Protein AF-0000000078837071 (afdb_homodimer)

Sequence (192 aa):
MTCYLVGRIAIHDRERYGRYAAAFMPVLKQYGGRLLVSEETPEPLEGEWDGRKLVLLAFESRDAALAWADSPEYRTIAQDRIAGSDAIVVLAEGFGMTCYLVGRIAIHDRERYGRYAAAFMPVLKQYGGRLLVSEETPEPLEGEWDGRKLVLLAFESRDAALAWADSPEYRTIAQDRIAGSDAIVVLAEGFG

Organism: Phenylobacterium zucineum (strain HLK1) (NCBI:txid450851)

Radius of gyration: 16.81 Å; Cα contacts (8 Å, |Δi|>4): 426; chains: 2; bounding box: 32×47×35 Å

Nearest PDB structures (foldseek):
  3lo3-assembly2_C  TM=9.221E-01  e=3.577E-09  Colwellia psychrerythraea 34H
  2fiu-assembly1_B  TM=8.989E-01  e=3.820E-09  Agrobacterium fabrum str. C58
  3bm7-assembly1_A-2  TM=6.593E-01  e=8.097E-05  Caulobacter vibrioides CB15
  3kkf-assembly1_A  TM=6.106E-01  e=9.151E-04  Bacteroides thetaiotaomicron
  1xbw-assembly2_D  TM=4.589E-01  e=9.071E-03  Staphylococcus aureus subsp. aureus MW2

Solvent-accessible surface area (backbone atoms only — not comparable to full-atom values): 9662 Å² total; per-residue (Å²): 90,42,16,34,38,46,34,43,34,45,76,79,30,67,66,41,31,46,57,22,60,74,55,42,60,68,55,39,48,75,52,59,40,40,73,39,29,79,33,59,74,52,43,62,78,36,62,83,69,92,62,40,27,38,36,32,36,38,22,65,26,62,68,43,45,49,49,40,68,67,27,72,71,42,51,59,45,43,51,32,35,59,74,9,31,51,54,34,29,32,40,41,65,34,66,112,90,43,17,34,39,46,32,42,34,45,76,77,31,69,66,41,30,45,57,22,60,73,54,42,61,68,54,40,47,75,52,59,39,42,74,38,30,80,36,58,73,52,41,61,78,34,60,82,69,92,62,41,27,38,34,31,36,40,22,64,26,63,68,42,45,52,50,39,68,66,27,72,71,42,51,58,46,42,52,31,36,59,73,9,32,51,56,34,29,33,38,40,66,33,64,113

Structure (mmCIF, N/CA/C/O backbone):
data_AF-0000000078837071-model_v1
#
loop_
_entity.id
_entity.type
_entity.pdbx_description
1 polymer 'DUF1330 domain-containing protein'
#
loop_
_atom_site.group_PDB
_atom_site.id
_atom_site.type_symbol
_atom_site.label_atom_id
_atom_site.label_alt_id
_atom_site.label_comp_id
_atom_site.label_asym_id
_atom_site.label_entity_id
_atom_site.label_seq_id
_atom_site.pdbx_PDB_ins_code
_atom_site.Cartn_x
_atom_site.Cartn_y
_atom_site.Cartn_z
_atom_site.occupancy
_atom_site.B_iso_or_equiv
_atom_site.auth_seq_id
_atom_site.auth_comp_id
_atom_site.auth_asym_id
_atom_site.auth_atom_id
_atom_site.pdbx_PDB_model_num
ATOM 1 N N . MET A 1 1 ? 17.844 0.505 4.281 1 86.06 1 MET A N 1
ATOM 2 C CA . MET A 1 1 ? 16.625 -0.287 4.109 1 86.06 1 MET A CA 1
ATOM 3 C C . MET A 1 1 ? 15.406 0.612 4.004 1 86.06 1 MET A C 1
ATOM 5 O O . MET A 1 1 ? 15.336 1.651 4.664 1 86.06 1 MET A O 1
ATOM 9 N N . THR A 1 2 ? 14.484 0.476 3.002 1 96.19 2 THR A N 1
ATOM 10 C CA . THR A 1 2 ? 13.336 1.338 2.764 1 96.19 2 THR A CA 1
ATOM 11 C C . THR A 1 2 ? 12.148 0.899 3.613 1 96.19 2 THR A C 1
ATOM 13 O O . THR A 1 2 ? 12.008 -0.284 3.93 1 96.19 2 THR A O 1
ATOM 16 N N . CYS A 1 3 ? 11.438 1.841 4.117 1 97.62 3 CYS A N 1
ATOM 17 C CA . CYS A 1 3 ? 10.188 1.638 4.844 1 97.62 3 CYS A CA 1
ATOM 18 C C . CYS A 1 3 ? 9.016 2.285 4.109 1 97.62 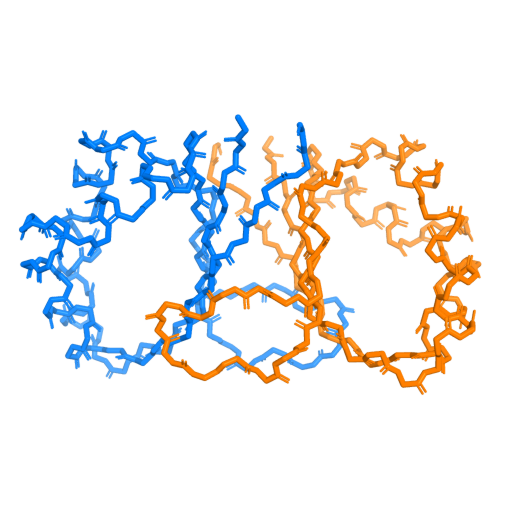3 CYS A C 1
ATOM 20 O O . CYS A 1 3 ? 9.164 3.357 3.521 1 97.62 3 CYS A O 1
ATOM 22 N N . TYR A 1 4 ? 7.891 1.603 4.164 1 98.5 4 TYR A N 1
ATOM 23 C CA . TYR A 1 4 ? 6.715 2.113 3.467 1 98.5 4 TYR A CA 1
ATOM 24 C C . TYR A 1 4 ? 5.562 2.344 4.434 1 98.5 4 TYR A C 1
ATOM 26 O O . TYR A 1 4 ? 5.387 1.585 5.391 1 98.5 4 TYR A O 1
ATOM 34 N N . LEU A 1 5 ? 4.824 3.391 4.188 1 98.44 5 LEU A N 1
ATOM 35 C CA . LEU A 1 5 ? 3.52 3.609 4.801 1 98.44 5 LEU A CA 1
ATOM 36 C C . LEU A 1 5 ? 2.406 3.49 3.768 1 98.44 5 LEU A C 1
ATOM 38 O O . LEU A 1 5 ? 2.479 4.098 2.697 1 98.44 5 LEU A O 1
ATOM 42 N N . VAL A 1 6 ? 1.454 2.67 4.066 1 97.19 6 VAL A N 1
ATOM 43 C CA . VAL A 1 6 ? 0.247 2.52 3.26 1 97.19 6 VAL A CA 1
ATOM 44 C C . VAL A 1 6 ? -0.958 3.061 4.027 1 97.19 6 VAL A C 1
ATOM 46 O O . VAL A 1 6 ? -1.237 2.623 5.145 1 97.19 6 VAL A O 1
ATOM 49 N N . GLY A 1 7 ? -1.594 4.035 3.377 1 96.62 7 GLY A N 1
ATOM 50 C CA . GLY A 1 7 ? -2.766 4.633 3.994 1 96.62 7 GLY A CA 1
ATOM 51 C C . GLY A 1 7 ? -4.027 4.473 3.166 1 96.62 7 GLY A C 1
ATOM 52 O O . GLY A 1 7 ? -3.994 4.625 1.942 1 96.62 7 GLY A O 1
ATOM 53 N N . ARG A 1 8 ? -5.066 4.07 3.791 1 95.44 8 ARG A N 1
ATOM 54 C CA . ARG A 1 8 ? -6.434 4.105 3.273 1 95.44 8 ARG A CA 1
ATOM 55 C C . ARG A 1 8 ? -7.262 5.168 3.986 1 95.44 8 ARG A C 1
ATOM 57 O O . ARG A 1 8 ? -7.457 5.098 5.203 1 95.44 8 ARG A O 1
ATOM 64 N N . ILE A 1 9 ? -7.801 6.098 3.217 1 97.06 9 ILE A N 1
ATOM 65 C CA . ILE A 1 9 ? -8.367 7.293 3.834 1 97.06 9 ILE A CA 1
ATOM 66 C C . ILE A 1 9 ? -9.781 7.523 3.312 1 97.06 9 ILE A C 1
ATOM 68 O O . ILE A 1 9 ? -10 7.578 2.102 1 97.06 9 ILE A O 1
ATOM 72 N N . ALA A 1 10 ? -10.742 7.609 4.164 1 96.56 10 ALA A N 1
ATOM 73 C CA . ALA A 1 10 ? -12.109 8.031 3.861 1 96.56 10 ALA A CA 1
ATOM 74 C C . ALA A 1 10 ? -12.312 9.508 4.195 1 96.56 10 ALA A C 1
ATOM 76 O O . ALA A 1 10 ? -12.359 9.883 5.371 1 96.56 10 ALA A O 1
ATOM 77 N N . ILE A 1 11 ? -12.469 10.312 3.191 1 97.44 11 ILE A N 1
ATOM 78 C CA . ILE A 1 11 ? -12.594 11.75 3.389 1 97.44 11 ILE A CA 1
ATOM 79 C C . ILE A 1 11 ? -14.07 12.117 3.568 1 97.44 11 ILE A C 1
ATOM 81 O O . ILE A 1 11 ? -14.906 11.758 2.742 1 97.44 11 ILE A O 1
ATOM 85 N N . HIS A 1 12 ? -14.383 12.766 4.652 1 97.88 12 HIS A N 1
ATOM 86 C CA . HIS A 1 12 ? -15.781 13.125 4.859 1 97.88 12 HIS A CA 1
ATOM 87 C C . HIS A 1 12 ? -15.938 14.633 5.016 1 97.88 12 HIS A C 1
ATOM 89 O O . HIS A 1 12 ? -17.062 15.148 5.031 1 97.88 12 HIS A O 1
ATOM 95 N N . ASP A 1 13 ? -14.898 15.391 5.188 1 98.5 13 ASP A N 1
ATOM 96 C CA . ASP A 1 13 ? -14.859 16.844 5.168 1 98.5 13 ASP A CA 1
ATOM 97 C C . ASP A 1 13 ? -13.766 17.359 4.223 1 98.5 13 ASP A C 1
ATOM 99 O O . ASP A 1 13 ? -12.617 17.516 4.625 1 98.5 13 ASP A O 1
ATOM 103 N N . ARG A 1 14 ? -14.148 17.688 2.99 1 97.94 14 ARG A N 1
ATOM 104 C CA . ARG A 1 14 ? -13.227 18.031 1.908 1 97.94 14 ARG A CA 1
ATOM 105 C C . ARG A 1 14 ? -12.461 19.312 2.217 1 97.94 14 ARG A C 1
ATOM 107 O O . ARG A 1 14 ? -11.297 19.453 1.829 1 97.94 14 ARG A O 1
ATOM 114 N N . GLU A 1 15 ? -13.117 20.141 2.879 1 98.38 15 GLU A N 1
ATOM 115 C CA . GLU A 1 15 ? -12.461 21.406 3.197 1 98.38 15 GLU A CA 1
ATOM 116 C C . GLU A 1 15 ? -11.305 21.203 4.176 1 98.38 15 GLU A C 1
ATOM 118 O O . GLU A 1 15 ? -10.188 21.641 3.924 1 98.38 15 GLU A O 1
ATOM 123 N N . ARG A 1 16 ? -11.602 20.578 5.273 1 98.31 16 ARG A N 1
ATOM 124 C CA . ARG A 1 16 ? -10.562 20.297 6.262 1 98.31 16 ARG A CA 1
ATOM 125 C C . ARG A 1 16 ? -9.445 19.453 5.664 1 98.31 16 ARG A C 1
ATOM 127 O O . ARG A 1 16 ? -8.266 19.734 5.859 1 98.31 16 ARG A O 1
ATOM 134 N N . TYR A 1 17 ? -9.828 18.438 4.938 1 98.56 17 TYR A N 1
ATOM 135 C CA . TYR A 1 17 ? -8.812 17.578 4.328 1 98.56 17 TYR A CA 1
ATOM 136 C C . TYR A 1 17 ? -7.973 18.359 3.328 1 98.56 17 TYR A C 1
ATOM 138 O O . TYR A 1 17 ? -6.77 18.125 3.197 1 98.56 17 TYR A O 1
ATOM 146 N N . GLY A 1 18 ? -8.594 19.25 2.664 1 98.31 18 GLY A N 1
ATOM 147 C CA . GLY A 1 18 ? -7.883 20.094 1.715 1 98.31 18 GLY A CA 1
ATOM 148 C C . GLY A 1 18 ? -6.805 20.938 2.361 1 98.31 18 GLY A C 1
ATOM 149 O O . GLY A 1 18 ? -5.727 21.125 1.792 1 98.31 18 GLY A O 1
ATOM 150 N N . ARG A 1 19 ? -7.102 21.531 3.469 1 98.44 19 ARG A N 1
ATOM 151 C CA . ARG A 1 19 ? -6.109 22.297 4.215 1 98.44 19 ARG A CA 1
ATOM 152 C C . ARG A 1 19 ? -4.898 21.438 4.559 1 98.44 19 ARG A C 1
ATOM 154 O O . ARG A 1 19 ? -3.756 21.875 4.398 1 98.44 19 ARG A O 1
ATOM 161 N N . TYR A 1 20 ? -5.176 20.266 5.043 1 98.75 20 TYR A N 1
ATOM 162 C CA . TYR A 1 20 ? -4.109 19.312 5.336 1 98.75 20 TYR A CA 1
ATOM 163 C C . TYR A 1 20 ? -3.295 19.016 4.082 1 98.75 20 TYR A C 1
ATOM 165 O O . TYR A 1 20 ? -2.062 19.078 4.105 1 98.75 20 TYR A O 1
ATOM 173 N N . ALA A 1 21 ? -3.959 18.656 3.006 1 98.25 21 ALA A N 1
ATOM 174 C CA . ALA A 1 21 ? -3.297 18.266 1.768 1 98.25 21 ALA A CA 1
ATOM 175 C C . ALA A 1 21 ? -2.393 19.375 1.242 1 98.25 21 ALA A C 1
ATOM 177 O O . ALA A 1 21 ? -1.306 19.109 0.726 1 98.25 21 ALA A O 1
ATOM 178 N N . ALA A 1 22 ? -2.805 20.609 1.399 1 98.31 22 ALA A N 1
ATOM 179 C CA . ALA A 1 22 ? -2.057 21.766 0.9 1 98.31 22 ALA A CA 1
ATOM 180 C C . ALA A 1 22 ? -0.751 21.938 1.669 1 98.31 22 ALA A C 1
ATOM 182 O O . ALA A 1 22 ? 0.223 22.469 1.132 1 98.31 22 ALA A O 1
ATOM 183 N N . ALA A 1 23 ? -0.694 21.5 2.836 1 98.38 23 ALA A N 1
ATOM 184 C CA . ALA A 1 23 ? 0.462 21.703 3.703 1 98.38 23 ALA A CA 1
ATOM 185 C C . ALA A 1 23 ? 1.351 20.469 3.734 1 98.38 23 ALA A C 1
ATOM 187 O O . ALA A 1 23 ? 2.447 20.5 4.297 1 98.38 23 ALA A O 1
ATOM 188 N N . PHE A 1 24 ? 0.979 19.359 3.156 1 98.69 24 PHE A N 1
ATOM 189 C CA . PHE A 1 24 ? 1.499 18.016 3.383 1 98.69 24 PHE A CA 1
ATOM 190 C C . PHE A 1 24 ? 2.908 17.875 2.82 1 98.69 24 PHE A C 1
ATOM 192 O O . PHE A 1 24 ? 3.82 17.438 3.518 1 98.69 24 PHE A O 1
ATOM 199 N N . MET A 1 25 ? 3.172 18.375 1.593 1 98.44 25 MET A N 1
ATOM 200 C CA . MET A 1 25 ? 4.387 18.047 0.854 1 98.44 25 MET A CA 1
ATOM 201 C C . MET A 1 25 ? 5.609 18.688 1.498 1 98.44 25 MET A C 1
ATOM 203 O O . MET A 1 25 ? 6.645 18.047 1.665 1 98.44 25 MET A O 1
ATOM 207 N N . PRO A 1 26 ? 5.539 19.953 1.89 1 98.44 26 PRO A N 1
ATOM 208 C CA . PRO A 1 26 ? 6.715 20.531 2.543 1 98.44 26 PRO A CA 1
ATOM 209 C C . PRO A 1 26 ? 7.113 19.781 3.814 1 98.44 26 PRO A C 1
ATOM 211 O O . PRO A 1 26 ? 8.305 19.594 4.078 1 98.44 26 PRO A O 1
ATOM 214 N N . VAL A 1 27 ? 6.18 19.328 4.559 1 98.62 27 VAL A N 1
ATOM 215 C CA . VAL A 1 27 ? 6.449 18.609 5.797 1 98.62 27 VAL A CA 1
ATOM 216 C C . VAL A 1 27 ? 7.039 17.25 5.484 1 98.62 27 VAL A C 1
ATOM 218 O O . VAL A 1 27 ? 8.008 16.812 6.117 1 98.62 27 VAL A O 1
ATOM 221 N N . LEU A 1 28 ? 6.48 16.516 4.539 1 98.69 28 LEU A N 1
ATOM 222 C CA . LEU A 1 28 ? 6.988 15.211 4.133 1 98.69 28 LEU A CA 1
ATOM 223 C C . LEU A 1 28 ? 8.445 15.305 3.703 1 98.69 28 LEU A C 1
ATOM 225 O O . LEU A 1 28 ? 9.289 14.523 4.16 1 98.69 28 LEU A O 1
ATOM 229 N N . LYS A 1 29 ? 8.75 16.344 2.9 1 98.12 29 LYS A N 1
ATOM 230 C CA . LYS A 1 29 ? 10.086 16.5 2.34 1 98.12 29 LYS A CA 1
ATOM 231 C C . LYS A 1 29 ? 11.102 16.844 3.424 1 98.12 29 LYS A C 1
ATOM 233 O O . LYS A 1 29 ? 12.258 16.438 3.357 1 98.12 29 LYS A O 1
ATOM 238 N N . GLN A 1 30 ? 10.68 17.609 4.34 1 97.62 30 GLN A N 1
ATOM 239 C CA . GLN A 1 30 ? 11.547 18 5.441 1 97.62 30 GLN A CA 1
ATOM 240 C C . GLN A 1 30 ? 12.156 16.797 6.137 1 97.62 30 GLN A C 1
ATOM 242 O O . GLN A 1 30 ? 13.273 16.844 6.641 1 97.62 30 GLN A O 1
ATOM 247 N N . TYR A 1 31 ? 11.461 15.656 6.109 1 97.44 31 TYR A N 1
ATOM 248 C CA . TYR A 1 31 ? 11.898 14.461 6.812 1 97.44 31 TYR A CA 1
ATOM 249 C C . TYR A 1 31 ? 12.32 13.375 5.828 1 97.44 31 TYR A C 1
ATOM 251 O O . TYR A 1 31 ? 12.383 12.195 6.188 1 97.44 31 TYR A O 1
ATOM 259 N N . GLY A 1 32 ? 12.445 13.766 4.613 1 97.5 32 GLY A N 1
ATOM 260 C CA . GLY A 1 32 ? 13 12.867 3.611 1 97.5 32 GLY A CA 1
ATOM 261 C C . GLY A 1 32 ? 11.984 11.867 3.08 1 97.5 32 GLY A C 1
ATOM 262 O O . GLY A 1 32 ? 12.359 10.859 2.48 1 97.5 32 GLY A O 1
ATOM 263 N N . GLY A 1 33 ? 10.742 12.094 3.348 1 98.31 33 GLY A N 1
ATOM 264 C CA . GLY A 1 33 ? 9.703 11.219 2.812 1 98.31 33 GLY A CA 1
ATOM 265 C C . GLY A 1 33 ? 9.445 11.438 1.335 1 98.31 33 GLY A C 1
ATOM 266 O O . GLY A 1 33 ? 9.719 12.516 0.805 1 98.31 33 GLY A O 1
ATOM 267 N N . ARG A 1 34 ? 9.008 10.406 0.689 1 98.12 34 ARG A N 1
ATOM 268 C CA . ARG A 1 34 ? 8.586 10.469 -0.706 1 98.12 34 ARG A CA 1
ATOM 269 C C . ARG A 1 34 ? 7.129 10.047 -0.855 1 98.12 34 ARG A C 1
ATOM 271 O O . ARG A 1 34 ? 6.703 9.055 -0.259 1 98.12 34 ARG A O 1
ATOM 278 N N . LEU A 1 35 ? 6.402 10.836 -1.572 1 98.25 35 LEU A N 1
ATOM 279 C CA . LEU A 1 35 ? 5.047 10.461 -1.957 1 98.25 35 LEU A CA 1
ATOM 280 C C . LEU A 1 35 ? 5.055 9.609 -3.221 1 98.25 35 LEU A C 1
ATOM 282 O O . LEU A 1 35 ? 5.473 10.07 -4.285 1 98.25 35 LEU A O 1
ATOM 286 N N . LEU A 1 36 ? 4.574 8.438 -3.133 1 98.12 36 LEU A N 1
ATOM 287 C CA . LEU A 1 36 ? 4.57 7.535 -4.277 1 98.12 36 LEU A CA 1
ATOM 288 C C . LEU A 1 36 ? 3.191 7.496 -4.93 1 98.12 36 LEU A C 1
ATOM 290 O O . LEU A 1 36 ? 3.084 7.488 -6.16 1 98.12 36 LEU A O 1
ATOM 294 N N . VAL A 1 37 ? 2.162 7.414 -4.137 1 97.94 37 VAL A N 1
ATOM 295 C CA . VAL A 1 37 ? 0.788 7.324 -4.621 1 97.94 37 VAL A CA 1
ATOM 296 C C . VAL A 1 37 ? -0.112 8.242 -3.791 1 97.94 37 VAL A C 1
ATOM 298 O O . VAL A 1 37 ? 0.007 8.289 -2.564 1 97.94 37 VAL A O 1
ATOM 301 N N . SER A 1 38 ? -0.927 8.961 -4.355 1 96.88 38 SER A N 1
ATOM 302 C CA . SER A 1 38 ? -2.076 9.68 -3.812 1 96.88 38 SER A CA 1
ATOM 303 C C . SER A 1 38 ? -3.268 9.609 -4.762 1 96.88 38 SER A C 1
ATOM 305 O O . SER A 1 38 ? -3.428 10.477 -5.629 1 96.88 38 SER A O 1
ATOM 307 N N . GLU A 1 39 ? -4.074 8.555 -4.582 1 95.25 39 GLU A N 1
ATOM 308 C CA . GLU A 1 39 ? -5.133 8.25 -5.543 1 95.25 39 GLU A CA 1
ATOM 309 C C . GLU A 1 39 ? -6.473 8.055 -4.84 1 95.25 39 GLU A C 1
ATOM 311 O O . GLU A 1 39 ? -6.609 7.184 -3.98 1 95.25 39 GLU A O 1
ATOM 316 N N . GLU A 1 40 ? -7.461 8.836 -5.25 1 94.06 40 GLU A N 1
ATOM 317 C CA . GLU A 1 40 ? -8.766 8.742 -4.598 1 94.06 40 GLU A CA 1
ATOM 318 C C . GLU A 1 40 ? -9.609 7.629 -5.207 1 94.06 40 GLU A C 1
ATOM 320 O O . GLU A 1 40 ? -10.609 7.207 -4.621 1 94.06 40 GLU A O 1
ATOM 325 N N . THR A 1 41 ? -9.242 7.195 -6.449 1 91.31 41 THR A N 1
ATOM 326 C CA . THR A 1 41 ? -10.008 6.145 -7.109 1 91.31 41 THR A CA 1
ATOM 327 C C . THR A 1 41 ? -9.086 5.051 -7.641 1 91.31 41 THR A C 1
ATOM 329 O O . THR A 1 41 ? -9.039 4.805 -8.852 1 91.31 41 THR A O 1
ATOM 332 N N . PRO A 1 42 ? -8.375 4.398 -6.672 1 94.31 42 PRO A N 1
ATOM 333 C CA . PRO A 1 42 ? -7.566 3.285 -7.18 1 94.31 42 PRO A CA 1
ATOM 334 C C . PRO A 1 42 ? -8.414 2.199 -7.84 1 94.31 42 PRO A C 1
ATOM 336 O O . PRO A 1 42 ? -9.609 2.086 -7.559 1 94.31 42 PRO A O 1
ATOM 339 N N . GLU A 1 43 ? -7.84 1.466 -8.711 1 94.25 43 GLU A N 1
ATOM 340 C CA . GLU A 1 43 ? -8.547 0.457 -9.492 1 94.25 43 GLU A CA 1
ATOM 341 C C . GLU A 1 43 ? -8.469 -0.915 -8.828 1 94.25 43 GLU A C 1
ATOM 343 O O . GLU A 1 43 ? -7.383 -1.49 -8.719 1 94.25 43 GLU A O 1
ATOM 348 N N . PRO A 1 44 ? -9.602 -1.419 -8.461 1 95.38 44 PRO A N 1
ATOM 349 C CA . PRO A 1 44 ? -9.539 -2.787 -7.941 1 95.38 44 PRO A CA 1
ATOM 350 C C . PRO A 1 44 ? -9.25 -3.818 -9.031 1 95.38 44 PRO A C 1
ATOM 352 O O . PRO A 1 44 ? -9.914 -3.816 -10.07 1 95.38 44 PRO A O 1
ATOM 355 N N . LEU A 1 45 ? -8.25 -4.629 -8.828 1 95.06 45 LEU A N 1
ATOM 356 C CA . LEU A 1 45 ? -7.988 -5.766 -9.703 1 95.06 45 LEU A CA 1
ATOM 357 C C . LEU A 1 45 ? -8.602 -7.043 -9.141 1 95.06 45 LEU A C 1
ATOM 359 O O . LEU A 1 45 ? -8.953 -7.949 -9.898 1 95.06 45 LEU A O 1
ATOM 363 N N . GLU A 1 46 ? -8.586 -7.125 -7.898 1 94.44 46 GLU A N 1
ATOM 364 C CA . GLU A 1 46 ? -9.188 -8.242 -7.176 1 94.44 46 GLU A CA 1
ATOM 365 C C . GLU A 1 46 ? -9.898 -7.766 -5.914 1 94.44 46 GLU A C 1
ATOM 367 O O . GLU A 1 46 ? -9.391 -6.898 -5.199 1 94.44 46 GLU A O 1
ATOM 372 N N . GLY A 1 47 ? -11.102 -8.367 -5.648 1 93.06 47 GLY A N 1
ATOM 373 C CA . GLY A 1 47 ? -11.859 -7.996 -4.465 1 93.06 47 GLY A CA 1
ATOM 374 C C . GLY A 1 47 ? -12.523 -6.637 -4.578 1 93.06 47 GLY A C 1
ATOM 375 O O . GLY A 1 47 ? -12.562 -6.051 -5.664 1 93.06 47 GLY A O 1
ATOM 376 N N . GLU A 1 48 ? -13.133 -6.242 -3.449 1 87.69 48 GLU A N 1
ATOM 377 C CA . GLU A 1 48 ? -13.852 -4.969 -3.402 1 87.69 48 GLU A CA 1
ATOM 378 C C . GLU A 1 48 ? -13.047 -3.914 -2.65 1 87.69 48 GLU A C 1
ATOM 380 O O . GLU A 1 48 ? -12.516 -4.18 -1.568 1 87.69 48 GLU A O 1
ATOM 385 N N . TRP A 1 49 ? -12.82 -2.795 -3.275 1 84.31 49 TRP A N 1
ATOM 386 C CA . TRP A 1 49 ? -12.219 -1.62 -2.646 1 84.31 49 TRP A CA 1
ATOM 387 C C . TRP A 1 49 ? -13.289 -0.608 -2.254 1 84.31 49 TRP A C 1
ATOM 389 O O . TRP A 1 49 ? -14.203 -0.323 -3.035 1 84.31 49 TRP A O 1
ATOM 399 N N . ASP A 1 50 ? -13.258 -0.215 -1.065 1 80.5 50 ASP A N 1
ATOM 400 C CA . ASP A 1 50 ? -14.359 0.582 -0.534 1 80.5 50 ASP A CA 1
ATOM 401 C C . ASP A 1 50 ? -14.266 2.031 -1.002 1 80.5 50 ASP A C 1
ATOM 403 O O . ASP A 1 50 ? -14.914 2.916 -0.438 1 80.5 50 ASP A O 1
ATOM 407 N N . GLY A 1 51 ? -13.516 2.287 -1.999 1 67.88 51 GLY A N 1
ATOM 408 C CA . GLY A 1 51 ? -13.484 3.6 -2.623 1 67.88 51 GLY A CA 1
ATOM 409 C C . GLY A 1 51 ? -12.672 4.613 -1.84 1 67.88 51 GLY A C 1
ATOM 410 O O . GLY A 1 51 ? -12.781 5.82 -2.072 1 67.88 51 GLY A O 1
ATOM 411 N N . ARG A 1 52 ? -11.961 4.234 -1.011 1 85.31 52 ARG A N 1
ATOM 412 C CA . ARG A 1 52 ? -11.156 5.156 -0.213 1 85.31 52 ARG A CA 1
ATOM 413 C C . ARG A 1 52 ? -9.867 5.523 -0.937 1 85.31 52 ARG A C 1
ATOM 415 O O . ARG A 1 52 ? -9.438 4.816 -1.849 1 85.31 52 ARG A O 1
ATOM 422 N N . LYS A 1 53 ? -9.422 6.754 -0.584 1 96.94 53 LYS A N 1
ATOM 423 C CA . LYS A 1 53 ? -8.148 7.266 -1.098 1 96.94 53 LYS A CA 1
ATOM 424 C C . LYS A 1 53 ? -6.984 6.395 -0.646 1 96.94 53 LYS A C 1
ATOM 426 O O . LYS A 1 53 ? -6.938 5.957 0.507 1 96.94 53 LYS A O 1
ATOM 431 N N . LEU A 1 54 ? -6.133 6.07 -1.593 1 97.25 54 LEU A N 1
ATOM 432 C CA . LEU A 1 54 ? -4.895 5.352 -1.315 1 97.25 54 LEU A CA 1
ATOM 433 C C . LEU A 1 54 ? -3.703 6.305 -1.309 1 97.25 54 LEU A C 1
ATOM 435 O O . LEU A 1 54 ? -3.525 7.09 -2.242 1 97.25 54 LEU A O 1
ATOM 439 N N . VAL A 1 55 ? -2.945 6.246 -0.227 1 98.06 55 VAL A N 1
ATOM 440 C CA . VAL A 1 55 ? -1.689 6.984 -0.123 1 98.06 55 VAL A CA 1
ATOM 441 C C . VAL A 1 55 ? -0.542 6.016 0.144 1 98.06 55 VAL A C 1
ATOM 443 O O . VAL A 1 55 ? -0.672 5.098 0.96 1 98.06 55 VAL A O 1
ATOM 446 N N . LEU A 1 56 ? 0.48 6.145 -0.598 1 98.38 56 LEU A N 1
ATOM 447 C CA . LEU A 1 56 ? 1.708 5.387 -0.389 1 98.38 56 LEU A CA 1
ATOM 448 C C . LEU A 1 56 ? 2.902 6.32 -0.214 1 98.38 56 LEU A C 1
ATOM 450 O O . LEU A 1 56 ? 3.152 7.18 -1.062 1 98.38 56 LEU A O 1
ATOM 454 N N . LEU A 1 57 ? 3.617 6.113 0.885 1 98.56 57 LEU A N 1
ATOM 455 C CA . LEU A 1 57 ? 4.828 6.875 1.169 1 98.56 57 LEU A CA 1
ATOM 456 C C . LEU A 1 57 ? 6.031 5.949 1.317 1 98.56 57 LEU A C 1
ATOM 458 O O . LEU A 1 57 ? 5.883 4.789 1.702 1 98.56 57 LEU A O 1
ATOM 462 N N . ALA A 1 58 ? 7.188 6.484 1.052 1 98.38 58 ALA A N 1
ATOM 463 C CA . ALA A 1 58 ? 8.445 5.781 1.293 1 98.38 58 ALA A CA 1
ATOM 464 C C . ALA A 1 58 ? 9.414 6.641 2.102 1 98.38 58 ALA A C 1
ATOM 466 O O . ALA A 1 58 ? 9.461 7.859 1.932 1 98.38 58 ALA A O 1
ATOM 467 N N . PHE A 1 59 ? 10.117 6 2.943 1 98.25 59 PHE A N 1
ATOM 468 C CA . PHE A 1 59 ? 11.188 6.586 3.746 1 98.25 59 PHE A CA 1
ATOM 469 C C . PHE A 1 59 ? 12.445 5.727 3.684 1 98.25 59 PHE A C 1
ATOM 471 O O . PHE A 1 59 ? 12.383 4.547 3.336 1 98.25 59 PHE A O 1
ATOM 478 N N . GLU A 1 60 ? 13.531 6.32 4.059 1 97.38 60 GLU A N 1
ATOM 479 C CA . GLU A 1 60 ? 14.797 5.605 3.986 1 97.38 60 GLU A CA 1
ATOM 480 C C . GLU A 1 60 ? 14.906 4.559 5.09 1 97.38 60 GLU A C 1
ATOM 482 O O . GLU A 1 60 ? 15.742 3.652 5.016 1 97.38 60 GLU A O 1
ATOM 487 N N . SER A 1 61 ? 14.18 4.727 6.172 1 96.44 61 SER A N 1
ATOM 488 C CA . SER A 1 61 ? 14.188 3.791 7.289 1 96.44 61 SER A CA 1
ATOM 489 C C . SER A 1 61 ? 12.906 3.908 8.109 1 96.44 61 SER A C 1
ATOM 491 O O . SER A 1 61 ? 12.164 4.883 7.98 1 96.44 61 SER A O 1
ATOM 493 N N . ARG A 1 62 ? 12.695 2.867 8.883 1 96.25 62 ARG A N 1
ATOM 494 C CA . ARG A 1 62 ? 11.602 2.902 9.852 1 96.25 62 ARG A CA 1
ATOM 495 C C . ARG A 1 62 ? 11.727 4.109 10.773 1 96.25 62 ARG A C 1
ATOM 497 O O . ARG A 1 62 ? 10.742 4.797 11.047 1 96.25 62 ARG A O 1
ATOM 504 N N . ASP A 1 63 ? 12.977 4.352 11.281 1 97.06 63 ASP A N 1
ATOM 505 C CA . ASP A 1 63 ? 13.195 5.48 12.18 1 97.06 63 ASP A CA 1
ATOM 506 C C . ASP A 1 63 ? 12.828 6.801 11.508 1 97.06 63 ASP A C 1
ATOM 508 O O . ASP A 1 63 ? 12.234 7.68 12.141 1 97.06 63 ASP A O 1
ATOM 512 N N . ALA A 1 64 ? 13.148 6.918 10.273 1 97.75 64 ALA A N 1
ATOM 513 C CA . ALA A 1 64 ? 12.82 8.133 9.539 1 97.75 64 ALA A CA 1
ATOM 514 C C . ALA A 1 64 ? 11.305 8.312 9.43 1 97.75 64 ALA A C 1
ATOM 516 O O . ALA A 1 64 ? 10.789 9.422 9.602 1 97.75 64 ALA A O 1
ATOM 517 N N . ALA A 1 65 ? 10.594 7.258 9.117 1 98.19 65 ALA A N 1
ATOM 518 C CA . ALA A 1 65 ? 9.133 7.297 9.023 1 98.19 65 ALA A CA 1
ATOM 519 C C . ALA A 1 65 ? 8.516 7.727 10.352 1 98.19 65 ALA A C 1
ATOM 521 O O . ALA A 1 65 ? 7.633 8.586 10.383 1 98.19 65 ALA A O 1
ATOM 522 N N . LEU A 1 66 ? 9.008 7.129 11.391 1 98 66 LEU A N 1
ATOM 523 C CA . LEU A 1 66 ? 8.453 7.422 12.703 1 98 66 LEU A CA 1
ATOM 524 C C . LEU A 1 66 ? 8.812 8.836 13.148 1 98 66 LEU A C 1
ATOM 526 O O . LEU A 1 66 ? 8.023 9.5 13.828 1 98 66 LEU A O 1
ATOM 530 N N . ALA A 1 67 ? 10.016 9.297 12.773 1 98.38 67 ALA A N 1
ATOM 531 C CA . ALA A 1 67 ? 10.398 10.68 13.055 1 98.38 67 ALA A CA 1
ATOM 532 C C . ALA A 1 67 ? 9.438 11.656 12.383 1 98.38 67 ALA A C 1
ATOM 534 O O . ALA A 1 67 ? 9.047 12.664 12.984 1 98.38 67 ALA A O 1
ATOM 535 N N . TRP A 1 68 ? 9.078 11.383 11.203 1 98.69 68 TRP A N 1
ATOM 536 C CA . TRP A 1 68 ? 8.094 12.203 10.5 1 98.69 68 TRP A CA 1
ATOM 537 C C . TRP A 1 68 ? 6.738 12.133 11.188 1 98.69 68 TRP A C 1
ATOM 539 O O . TRP A 1 68 ? 6.141 13.164 11.508 1 98.69 68 TRP A O 1
ATOM 549 N N . ALA A 1 69 ? 6.242 10.984 11.43 1 98.25 69 ALA A N 1
ATOM 550 C CA . ALA A 1 69 ? 4.898 10.766 11.953 1 98.25 69 ALA A CA 1
ATOM 551 C C . ALA A 1 69 ? 4.734 11.406 13.328 1 98.25 69 ALA A C 1
ATOM 553 O O . ALA A 1 69 ? 3.646 11.867 13.68 1 98.25 69 ALA A O 1
ATOM 554 N N . ASP A 1 70 ? 5.848 11.477 14.047 1 97.94 70 ASP A N 1
ATOM 555 C CA . ASP A 1 70 ? 5.797 11.984 15.414 1 97.94 70 ASP A CA 1
ATOM 556 C C . ASP A 1 70 ? 6.277 13.438 15.477 1 97.94 70 ASP A C 1
ATOM 558 O O . ASP A 1 70 ? 6.344 14.023 16.562 1 97.94 70 ASP A O 1
ATOM 562 N N . SER A 1 71 ? 6.641 13.984 14.43 1 98.56 71 SER A N 1
ATOM 563 C CA . SER A 1 71 ? 7.172 15.344 14.391 1 98.56 71 SER A CA 1
ATOM 564 C C . SER A 1 71 ? 6.109 16.359 14.781 1 98.56 71 SER A C 1
ATOM 566 O O . SER A 1 71 ? 4.926 16.172 14.492 1 98.56 71 SER A O 1
ATOM 568 N N . PRO A 1 72 ? 6.555 17.484 15.406 1 98.5 72 PRO A N 1
ATOM 569 C CA . PRO A 1 72 ? 5.598 18.547 15.695 1 98.5 72 PRO A CA 1
ATOM 570 C C . PRO A 1 72 ? 4.961 19.125 14.438 1 98.5 72 PRO A C 1
ATOM 572 O O . PRO A 1 72 ? 3.785 19.5 14.445 1 98.5 72 PRO A O 1
ATOM 575 N N . GLU A 1 73 ? 5.73 19.25 13.344 1 98.62 73 GLU A N 1
ATOM 576 C CA . GLU A 1 73 ? 5.219 19.781 12.086 1 98.62 73 GLU A CA 1
ATOM 577 C C . GLU A 1 73 ? 4.098 18.906 11.531 1 98.62 73 GLU A C 1
ATOM 579 O O . GLU A 1 73 ? 3.047 19.422 11.133 1 98.62 73 GLU A O 1
ATOM 584 N N . TYR A 1 74 ? 4.297 17.578 11.547 1 98.69 74 TYR A N 1
ATOM 585 C CA . TYR A 1 74 ? 3.254 16.719 11.008 1 98.69 74 TYR A CA 1
ATOM 586 C C . TYR A 1 74 ? 2.027 16.703 11.914 1 98.69 74 TYR A C 1
ATOM 588 O O . TYR A 1 74 ? 0.893 16.734 11.43 1 98.69 74 TYR A O 1
ATOM 596 N N . ARG A 1 75 ? 2.283 16.594 13.234 1 98.19 75 ARG A N 1
ATOM 597 C CA . ARG A 1 75 ? 1.162 16.562 14.172 1 98.19 75 ARG A CA 1
ATOM 598 C C . ARG A 1 75 ? 0.287 17.797 14.023 1 98.19 75 ARG A C 1
ATOM 600 O O . ARG A 1 75 ? -0.936 17.719 14.164 1 98.19 75 ARG A O 1
ATOM 607 N N . THR A 1 76 ? 0.869 18.859 13.711 1 98.56 76 THR A N 1
ATOM 608 C CA . THR A 1 76 ? 0.122 20.109 13.531 1 98.56 76 THR A CA 1
ATOM 609 C C . THR A 1 76 ? -0.797 20.016 12.312 1 98.56 76 THR A C 1
ATOM 611 O O . THR A 1 76 ? -2 20.266 12.422 1 98.56 76 THR A O 1
ATOM 614 N N . ILE A 1 77 ? -0.271 19.641 11.18 1 98.56 77 ILE A N 1
ATOM 615 C CA . ILE A 1 77 ? -1.091 19.609 9.969 1 98.56 77 ILE A CA 1
ATOM 616 C C . ILE A 1 77 ? -2.062 18.438 10.031 1 98.56 77 ILE A C 1
ATOM 618 O O . ILE A 1 77 ? -3.143 18.484 9.438 1 98.56 77 ILE A O 1
ATOM 622 N N . ALA A 1 78 ? -1.765 17.344 10.758 1 98.38 78 ALA A N 1
ATOM 623 C CA . ALA A 1 78 ? -2.582 16.141 10.82 1 98.38 78 ALA A CA 1
ATOM 624 C C . ALA A 1 78 ? -3.9 16.406 11.547 1 98.38 78 ALA A C 1
ATOM 626 O O . ALA A 1 78 ? -4.848 15.625 11.43 1 98.38 78 ALA A O 1
ATOM 627 N N . GLN A 1 79 ? -3.969 17.516 12.336 1 98.5 79 GLN A N 1
ATOM 628 C CA . GLN A 1 79 ? -5.219 17.875 13 1 98.5 79 GLN A CA 1
ATOM 629 C C . GLN A 1 79 ? -6.352 18.031 11.992 1 98.5 79 GLN A C 1
ATOM 631 O O . GLN A 1 79 ? -7.473 17.578 12.234 1 98.5 79 GLN A O 1
ATOM 636 N N . ASP A 1 80 ? -6.074 18.656 10.891 1 98.62 80 ASP A N 1
ATOM 637 C CA . ASP A 1 80 ? -7.062 18.828 9.828 1 98.62 80 ASP A CA 1
ATOM 638 C C . ASP A 1 80 ? -7.379 17.5 9.156 1 98.62 80 ASP A C 1
ATOM 640 O O . ASP A 1 80 ? -8.531 17.219 8.828 1 98.62 80 ASP A O 1
ATOM 644 N N . ARG A 1 81 ? -6.367 16.625 8.922 1 98.31 81 ARG A N 1
ATOM 645 C CA . ARG A 1 81 ? -6.578 15.305 8.328 1 98.31 81 ARG A CA 1
ATOM 646 C C . ARG A 1 81 ? -7.5 14.461 9.195 1 98.31 81 ARG A C 1
ATOM 648 O O . ARG A 1 81 ? -8.445 13.844 8.695 1 98.31 81 ARG A O 1
ATOM 655 N N . ILE A 1 82 ? -7.246 14.453 10.531 1 97.88 82 ILE A N 1
ATOM 656 C CA . ILE A 1 82 ? -7.988 13.648 11.5 1 97.88 82 ILE A CA 1
ATOM 657 C C . ILE A 1 82 ? -9.422 14.156 11.602 1 97.88 82 ILE A C 1
ATOM 659 O O . ILE A 1 82 ? -10.367 13.367 11.664 1 97.88 82 ILE A O 1
ATOM 663 N N . ALA A 1 83 ? -9.555 15.477 11.578 1 98.12 83 ALA A N 1
ATOM 664 C CA . ALA A 1 83 ? -10.883 16.078 11.641 1 98.12 83 ALA A CA 1
ATOM 665 C C . ALA A 1 83 ? -11.68 15.805 10.375 1 98.12 83 ALA A C 1
ATOM 667 O O . ALA A 1 83 ? -12.906 15.68 10.414 1 98.12 83 ALA A O 1
ATOM 668 N N . GLY A 1 84 ? -11.039 15.656 9.281 1 98.44 84 GLY A N 1
ATOM 669 C CA . GLY A 1 84 ? -11.727 15.617 8 1 98.44 84 GLY A CA 1
ATOM 670 C C . GLY A 1 84 ? -11.805 14.219 7.41 1 98.44 84 GLY A C 1
ATOM 671 O O . GLY A 1 84 ? -12.422 14.016 6.359 1 98.44 84 GLY A O 1
ATOM 672 N N . SER A 1 85 ? -11.234 13.195 8.055 1 97.75 85 SER A N 1
ATOM 673 C CA . SER A 1 85 ? -11.156 11.875 7.441 1 97.75 85 SER A CA 1
ATOM 674 C C . SER A 1 85 ? -10.961 10.789 8.492 1 97.75 85 SER A C 1
ATOM 676 O O . SER A 1 85 ? -10.609 11.086 9.633 1 97.75 85 SER A O 1
ATOM 678 N N . ASP A 1 86 ? -11.258 9.609 8.164 1 96.56 86 ASP A N 1
ATOM 679 C CA . ASP A 1 86 ? -10.844 8.391 8.859 1 96.56 86 ASP A CA 1
ATOM 680 C C . ASP A 1 86 ? -9.789 7.629 8.062 1 96.56 86 ASP A C 1
ATOM 682 O O . ASP A 1 86 ? -9.875 7.547 6.836 1 96.56 86 ASP A O 1
ATOM 686 N N . ALA A 1 87 ? -8.867 7.125 8.82 1 96.12 87 ALA A N 1
ATOM 687 C CA . ALA A 1 87 ? -7.781 6.48 8.086 1 96.12 87 ALA A CA 1
ATOM 688 C C . ALA A 1 87 ? -7.32 5.207 8.789 1 96.12 87 ALA A C 1
ATOM 690 O O . ALA A 1 87 ? -7.438 5.09 10.008 1 96.12 87 ALA A O 1
ATOM 691 N N . ILE A 1 88 ? -6.891 4.258 8 1 95.44 88 ILE A N 1
ATOM 692 C CA . ILE A 1 88 ? -6 3.188 8.43 1 95.44 88 ILE A CA 1
ATOM 693 C C . ILE A 1 88 ? -4.629 3.367 7.785 1 95.44 88 ILE A C 1
ATOM 695 O O . ILE A 1 88 ? -4.523 3.543 6.57 1 95.44 88 ILE A O 1
ATOM 699 N N . VAL A 1 89 ? -3.604 3.412 8.594 1 96.88 89 VAL A N 1
ATOM 700 C CA . VAL A 1 89 ? -2.232 3.562 8.117 1 96.88 89 VAL A CA 1
ATOM 701 C C . VAL A 1 89 ? -1.364 2.439 8.68 1 96.88 89 VAL A C 1
ATOM 703 O O . VAL A 1 89 ? -1.349 2.205 9.891 1 96.88 89 VAL A O 1
ATOM 706 N N . VAL A 1 90 ? -0.652 1.802 7.828 1 96.75 90 VAL A N 1
ATOM 707 C CA . VAL A 1 90 ? 0.242 0.739 8.273 1 96.75 90 VAL A CA 1
ATOM 708 C C . VAL A 1 90 ? 1.662 1.019 7.789 1 96.75 90 VAL A C 1
ATOM 710 O O . VAL A 1 90 ? 1.854 1.655 6.75 1 96.75 90 VAL A O 1
ATOM 713 N N . LEU A 1 91 ? 2.572 0.567 8.617 1 97.56 91 LEU A N 1
ATOM 714 C CA . LEU A 1 91 ? 3.998 0.645 8.32 1 97.56 91 LEU A CA 1
ATOM 715 C C . LEU A 1 91 ? 4.574 -0.74 8.039 1 97.56 91 LEU A C 1
ATOM 717 O O . LEU A 1 91 ? 4.254 -1.702 8.742 1 97.56 91 LEU A O 1
ATOM 721 N N . ALA A 1 92 ? 5.34 -0.787 6.992 1 96.94 92 ALA A N 1
ATOM 722 C CA . ALA A 1 92 ? 5.977 -2.053 6.637 1 96.94 92 ALA A CA 1
ATOM 723 C C . ALA A 1 92 ? 7.406 -1.831 6.148 1 96.94 92 ALA A C 1
ATOM 725 O O . ALA A 1 92 ? 7.703 -0.809 5.523 1 96.94 92 ALA A O 1
ATOM 726 N N . GLU A 1 93 ? 8.211 -2.852 6.422 1 95.81 93 GLU A N 1
ATOM 727 C CA . GLU A 1 93 ? 9.602 -2.811 5.961 1 95.81 93 GLU A CA 1
ATOM 728 C C . GLU A 1 93 ? 9.719 -3.297 4.52 1 95.81 93 GLU A C 1
ATOM 730 O O . GLU A 1 93 ? 9.07 -4.27 4.133 1 95.81 93 GLU A O 1
ATOM 735 N N . GLY A 1 94 ? 10.477 -2.473 3.719 1 94.62 94 GLY A N 1
ATOM 736 C CA . GLY A 1 94 ? 10.719 -2.869 2.342 1 94.62 94 GLY A CA 1
ATOM 737 C C . GLY A 1 94 ? 11.734 -3.988 2.215 1 94.62 94 GLY A C 1
ATOM 738 O O . GLY A 1 94 ? 12.508 -4.242 3.143 1 94.62 94 GLY A O 1
ATOM 739 N N . PHE A 1 95 ? 11.508 -4.68 0.928 1 83.06 95 PHE A N 1
ATOM 740 C CA . PHE A 1 95 ? 12.523 -5.656 0.545 1 83.06 95 PHE A CA 1
ATOM 741 C C . PHE A 1 95 ? 13.805 -4.965 0.096 1 83.06 95 PHE A C 1
ATOM 743 O O . PHE A 1 95 ? 13.75 -3.93 -0.574 1 83.06 95 PHE A O 1
ATOM 750 N N . GLY A 1 96 ? 14.984 -5.168 0.788 1 63 96 GLY A N 1
ATOM 751 C CA . GLY A 1 96 ? 16.328 -4.707 0.469 1 63 96 GLY A CA 1
ATOM 752 C C . GLY A 1 96 ? 17.328 -4.953 1.585 1 63 96 GLY A C 1
ATOM 753 O O . GLY A 1 96 ? 16.938 -5.309 2.701 1 63 96 GLY A O 1
ATOM 754 N N . MET B 1 1 ? 6.465 6.281 -16.156 1 86.19 1 MET B N 1
ATOM 755 C CA . MET B 1 1 ? 5.617 6.488 -14.992 1 86.19 1 MET B CA 1
ATOM 756 C C . MET B 1 1 ? 5.43 5.184 -14.219 1 86.19 1 MET B C 1
ATOM 758 O O . MET B 1 1 ? 5.32 4.113 -14.82 1 86.19 1 MET B O 1
ATOM 762 N N . THR B 1 2 ? 5.621 5.102 -12.883 1 96.12 2 THR B N 1
ATOM 763 C CA . THR B 1 2 ? 5.559 3.889 -12.078 1 96.12 2 THR B CA 1
ATOM 764 C C . THR B 1 2 ? 4.117 3.576 -11.68 1 96.12 2 THR B C 1
ATOM 766 O O . THR B 1 2 ? 3.301 4.484 -11.523 1 96.12 2 THR B O 1
ATOM 769 N N . CYS B 1 3 ? 3.785 2.342 -11.719 1 97.62 3 CYS B N 1
ATOM 770 C CA . CYS B 1 3 ? 2.506 1.819 -11.25 1 97.62 3 CYS B CA 1
ATOM 771 C C . CYS B 1 3 ? 2.701 0.889 -10.062 1 97.62 3 CYS B C 1
ATOM 773 O O . CYS B 1 3 ? 3.674 0.135 -10.008 1 97.62 3 CYS B O 1
ATOM 775 N N . TYR B 1 4 ? 1.758 0.982 -9.133 1 98.44 4 TYR B N 1
ATOM 776 C CA . TYR B 1 4 ? 1.866 0.165 -7.934 1 98.44 4 TYR B CA 1
ATOM 777 C C . TYR B 1 4 ? 0.652 -0.744 -7.777 1 98.44 4 TYR B C 1
ATOM 779 O O . TYR B 1 4 ? -0.469 -0.354 -8.109 1 98.44 4 TYR B O 1
ATOM 787 N N . LEU B 1 5 ? 0.904 -1.932 -7.297 1 98.44 5 LEU B N 1
ATOM 788 C CA . LEU B 1 5 ? -0.137 -2.822 -6.797 1 98.44 5 LEU B CA 1
ATOM 789 C C . LEU B 1 5 ? -0.03 -2.988 -5.285 1 98.44 5 LEU B C 1
ATOM 791 O O . LEU B 1 5 ? 1.053 -3.264 -4.762 1 98.44 5 LEU B O 1
ATOM 795 N N . VAL B 1 6 ? -1.112 -2.758 -4.617 1 97.19 6 VAL B N 1
ATOM 796 C CA . VAL B 1 6 ? -1.231 -2.99 -3.182 1 97.19 6 VAL B CA 1
ATOM 797 C C . VAL B 1 6 ? -2.186 -4.152 -2.924 1 97.19 6 VAL B C 1
ATOM 799 O O . VAL B 1 6 ? -3.34 -4.125 -3.359 1 97.19 6 VAL B O 1
ATOM 802 N N . GLY B 1 7 ? -1.621 -5.137 -2.238 1 96.56 7 GLY B N 1
ATOM 803 C CA . GLY B 1 7 ? -2.424 -6.309 -1.918 1 96.56 7 GLY B CA 1
ATOM 804 C C . GLY B 1 7 ? -2.564 -6.547 -0.426 1 96.56 7 GLY B C 1
ATOM 805 O O . GLY B 1 7 ? -1.597 -6.402 0.324 1 96.56 7 GLY B O 1
ATOM 806 N N . ARG B 1 8 ? -3.752 -6.793 -0.007 1 95.38 8 ARG B N 1
ATOM 807 C CA . ARG B 1 8 ? -4.086 -7.312 1.314 1 95.38 8 ARG B CA 1
ATOM 808 C C . ARG B 1 8 ? -4.574 -8.758 1.226 1 95.38 8 ARG B C 1
ATOM 810 O O . ARG B 1 8 ? -5.59 -9.031 0.585 1 95.38 8 ARG B O 1
ATOM 817 N N . ILE B 1 9 ? -3.898 -9.648 1.938 1 97.06 9 ILE B N 1
ATOM 818 C CA . ILE B 1 9 ? -4.117 -11.062 1.691 1 97.06 9 ILE B CA 1
ATOM 819 C C . ILE B 1 9 ? -4.387 -11.781 3.012 1 97.06 9 ILE B C 1
ATOM 821 O O . ILE B 1 9 ? -3.602 -11.68 3.955 1 97.06 9 ILE B O 1
ATOM 825 N N . ALA B 1 10 ? -5.48 -12.453 3.143 1 96.62 10 ALA B N 1
ATOM 826 C CA . ALA B 1 10 ? -5.793 -13.367 4.242 1 96.62 10 ALA B CA 1
ATOM 827 C C . ALA B 1 10 ? -5.5 -14.812 3.855 1 96.62 10 ALA B C 1
ATOM 829 O O . ALA B 1 10 ? -6.219 -15.406 3.047 1 96.62 10 ALA B O 1
ATOM 830 N N . ILE B 1 11 ? -4.496 -15.375 4.457 1 97.44 11 ILE B N 1
ATOM 831 C CA . ILE B 1 11 ? -4.074 -16.734 4.117 1 97.44 11 ILE B CA 1
ATOM 832 C C . ILE B 1 11 ? -4.824 -17.734 4.984 1 97.44 11 ILE B C 1
ATOM 834 O O . ILE B 1 11 ? -4.832 -17.625 6.211 1 97.44 11 ILE B O 1
ATOM 838 N N . HIS B 1 12 ? -5.488 -18.672 4.371 1 97.88 12 HIS B N 1
ATOM 839 C CA . HIS B 1 12 ? -6.219 -19.641 5.172 1 97.88 12 HIS B CA 1
ATOM 840 C C . HIS B 1 12 ? -5.754 -21.062 4.867 1 97.88 12 HIS B C 1
ATOM 842 O O . HIS B 1 12 ? -6.133 -22 5.566 1 97.88 12 HIS B O 1
ATOM 848 N N . ASP B 1 13 ? -5 -21.297 3.844 1 98.5 13 ASP B N 1
ATOM 849 C CA . ASP B 1 13 ? -4.328 -22.547 3.521 1 98.5 13 ASP B CA 1
ATOM 850 C C . ASP B 1 13 ? -2.842 -22.312 3.248 1 98.5 13 ASP B C 1
ATOM 852 O O . ASP B 1 13 ? -2.451 -22.031 2.113 1 98.5 13 ASP B O 1
ATOM 856 N N . ARG B 1 14 ? -2.004 -22.531 4.258 1 97.94 14 ARG B N 1
ATOM 857 C CA . ARG B 1 14 ? -0.584 -22.188 4.227 1 97.94 14 ARG B CA 1
ATOM 858 C C . ARG B 1 14 ? 0.157 -23.031 3.197 1 97.94 14 ARG B C 1
ATOM 860 O O . ARG B 1 14 ? 1.118 -22.578 2.578 1 97.94 14 ARG B O 1
ATOM 867 N N . GLU B 1 15 ? -0.306 -24.203 3.059 1 98.38 15 GLU B N 1
ATOM 868 C CA . GLU B 1 15 ? 0.361 -25.078 2.105 1 98.38 15 GLU B CA 1
ATOM 869 C C . GLU B 1 15 ? 0.173 -24.594 0.674 1 98.38 15 GLU B C 1
ATOM 871 O O . GLU B 1 15 ? 1.146 -24.438 -0.068 1 98.38 15 GLU B O 1
ATOM 876 N N . ARG B 1 16 ? -1.055 -24.406 0.298 1 98.31 16 ARG B N 1
ATOM 877 C CA . ARG B 1 16 ? -1.339 -23.906 -1.046 1 98.31 16 ARG B CA 1
ATOM 878 C C . ARG B 1 16 ? -0.689 -22.547 -1.278 1 98.31 16 ARG B C 1
ATOM 880 O O . ARG B 1 16 ? -0.072 -22.328 -2.32 1 98.31 16 ARG B O 1
ATOM 887 N N . TYR B 1 17 ? -0.801 -21.672 -0.314 1 98.56 17 TYR B N 1
ATOM 888 C CA . TYR B 1 17 ? -0.193 -20.359 -0.47 1 98.56 17 TYR B CA 1
ATOM 889 C C . TYR B 1 17 ? 1.321 -20.469 -0.592 1 98.56 17 TYR B C 1
ATOM 891 O O . TYR B 1 17 ? 1.948 -19.703 -1.33 1 98.56 17 TYR B O 1
ATOM 899 N N . GLY B 1 18 ? 1.866 -21.375 0.117 1 98.38 18 GLY B N 1
ATOM 900 C CA . GLY B 1 18 ? 3.301 -21.594 0.045 1 98.38 18 GLY B CA 1
ATOM 901 C C . GLY B 1 18 ? 3.773 -22 -1.338 1 98.38 18 GL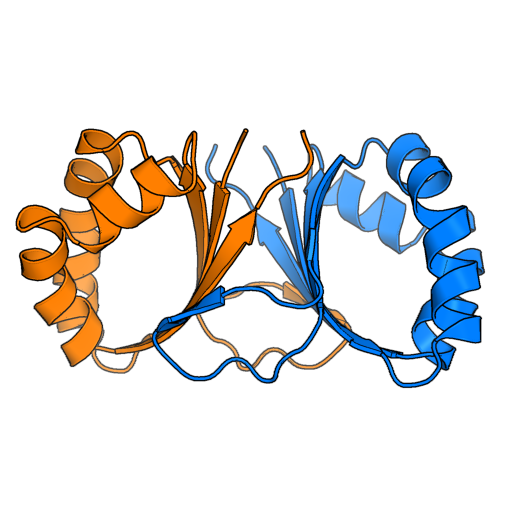Y B C 1
ATOM 902 O O . GLY B 1 18 ? 4.84 -21.578 -1.787 1 98.38 18 GLY B O 1
ATOM 903 N N . ARG B 1 19 ? 3.066 -22.891 -1.977 1 98.5 19 ARG B N 1
ATOM 904 C CA . ARG B 1 19 ? 3.383 -23.266 -3.348 1 98.5 19 ARG B CA 1
ATOM 905 C C . ARG B 1 19 ? 3.398 -22.062 -4.27 1 98.5 19 ARG B C 1
ATOM 907 O O . ARG B 1 19 ? 4.312 -21.906 -5.082 1 98.5 19 ARG B O 1
ATOM 914 N N . TYR B 1 20 ? 2.389 -21.266 -4.141 1 98.75 20 TYR B N 1
ATOM 915 C CA . TYR B 1 20 ? 2.324 -20.016 -4.902 1 98.75 20 TYR B CA 1
ATOM 916 C C . TYR B 1 20 ? 3.531 -19.141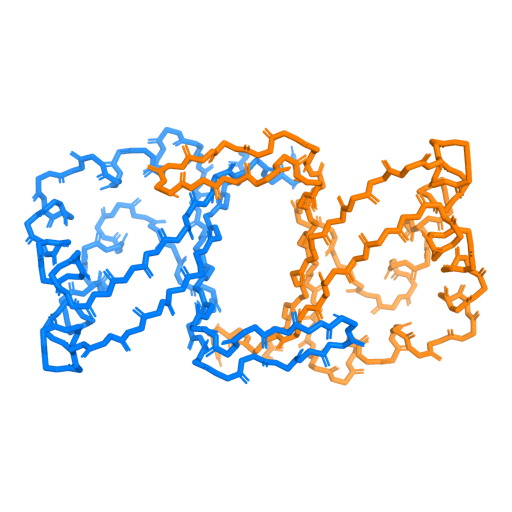 -4.609 1 98.75 20 TYR B C 1
ATOM 918 O O . TYR B 1 20 ? 4.195 -18.656 -5.527 1 98.75 20 TYR B O 1
ATOM 926 N N . ALA B 1 21 ? 3.805 -18.891 -3.344 1 98.25 21 ALA B N 1
ATOM 927 C CA . ALA B 1 21 ? 4.879 -18 -2.928 1 98.25 21 ALA B CA 1
ATOM 928 C C . ALA B 1 21 ? 6.227 -18.469 -3.473 1 98.25 21 ALA B C 1
ATOM 930 O O . ALA B 1 21 ? 7.062 -17.641 -3.863 1 98.25 21 ALA B O 1
ATOM 931 N N . ALA B 1 22 ? 6.438 -19.766 -3.535 1 98.31 22 ALA B N 1
ATOM 932 C CA . ALA B 1 22 ? 7.699 -20.344 -3.992 1 98.31 22 ALA B CA 1
ATOM 933 C C . ALA B 1 22 ? 7.91 -20.078 -5.48 1 98.31 22 ALA B C 1
ATOM 935 O O . ALA B 1 22 ? 9.055 -20 -5.949 1 98.31 22 ALA B O 1
ATOM 936 N N . ALA B 1 23 ? 6.91 -19.906 -6.199 1 98.44 23 ALA B N 1
ATOM 937 C CA . ALA B 1 23 ? 6.98 -19.75 -7.648 1 98.44 23 ALA B CA 1
ATOM 938 C C . ALA B 1 23 ? 6.887 -18.281 -8.047 1 98.44 23 ALA B C 1
ATOM 940 O O . ALA B 1 23 ? 7.074 -17.938 -9.219 1 98.44 23 ALA B O 1
ATOM 941 N N . PHE B 1 24 ? 6.621 -17.359 -7.172 1 98.69 24 PHE B N 1
ATOM 942 C CA . PHE B 1 24 ? 6.145 -16.016 -7.418 1 98.69 24 PHE B CA 1
ATOM 943 C C . PHE B 1 24 ? 7.238 -15.156 -8.047 1 98.69 24 PHE B C 1
ATOM 945 O O . PHE B 1 24 ? 7.02 -14.508 -9.07 1 98.69 24 PHE B O 1
ATOM 952 N N . MET B 1 25 ? 8.484 -15.219 -7.523 1 98.44 25 MET B N 1
ATOM 953 C CA . MET B 1 25 ? 9.516 -14.242 -7.852 1 98.44 25 MET B CA 1
ATOM 954 C C . MET B 1 25 ? 9.984 -14.406 -9.297 1 98.44 25 MET B C 1
ATOM 956 O O . MET B 1 25 ? 10.133 -13.422 -10.016 1 98.44 25 MET B O 1
ATOM 960 N N . PRO B 1 26 ? 10.203 -15.617 -9.758 1 98.5 26 PRO B N 1
ATOM 961 C CA . PRO B 1 26 ? 10.609 -15.742 -11.164 1 98.5 26 PRO B CA 1
ATOM 962 C C . PRO B 1 26 ? 9.57 -15.172 -12.125 1 98.5 26 PRO B C 1
ATOM 964 O O . PRO B 1 26 ? 9.93 -14.539 -13.125 1 98.5 26 PRO B O 1
ATOM 967 N N . VAL B 1 27 ? 8.344 -15.344 -11.852 1 98.62 27 VAL B N 1
ATOM 968 C CA . VAL B 1 27 ? 7.277 -14.852 -12.711 1 98.62 27 VAL B CA 1
ATOM 969 C C . VAL B 1 27 ? 7.219 -13.328 -12.641 1 98.62 27 VAL B C 1
ATOM 971 O O . VAL B 1 27 ? 7.082 -12.656 -13.672 1 98.62 27 VAL B O 1
ATOM 974 N N . LEU B 1 28 ? 7.281 -12.742 -11.461 1 98.69 28 LEU B N 1
ATOM 975 C CA . LEU B 1 28 ? 7.277 -11.297 -11.289 1 98.69 28 LEU B CA 1
ATOM 976 C C . LEU B 1 28 ? 8.406 -10.648 -12.086 1 98.69 28 LEU B C 1
ATOM 978 O O . LEU B 1 28 ? 8.172 -9.695 -12.836 1 98.69 28 LEU B O 1
ATOM 982 N N . LYS B 1 29 ? 9.602 -11.25 -11.992 1 98.12 29 LYS B N 1
ATOM 983 C CA . LYS B 1 29 ? 10.789 -10.688 -12.625 1 98.12 29 LYS B CA 1
ATOM 984 C C . LYS B 1 29 ? 10.695 -10.773 -14.148 1 98.12 29 LYS B C 1
ATOM 986 O O . LYS B 1 29 ? 11.18 -9.891 -14.859 1 98.12 29 LYS B O 1
ATOM 991 N N . GLN B 1 30 ? 10.125 -11.812 -14.602 1 97.62 30 GLN B N 1
ATOM 992 C CA . GLN B 1 30 ? 9.961 -12.008 -16.031 1 97.62 30 GLN B CA 1
ATOM 993 C C . GLN B 1 30 ? 9.242 -10.828 -16.672 1 97.62 30 GLN B C 1
ATOM 995 O O . GLN B 1 30 ? 9.5 -10.492 -17.828 1 97.62 30 GLN B O 1
ATOM 1000 N N . TYR B 1 31 ? 8.414 -10.133 -15.914 1 97.44 31 TYR B N 1
ATOM 1001 C CA . TYR B 1 31 ? 7.609 -9.039 -16.453 1 97.44 31 TYR B CA 1
ATOM 1002 C C . TYR B 1 31 ? 8.07 -7.699 -15.883 1 97.44 31 TYR B C 1
ATOM 1004 O O . TYR B 1 31 ? 7.328 -6.715 -15.906 1 97.44 31 TYR B O 1
ATOM 1012 N N . GLY B 1 32 ? 9.195 -7.742 -15.258 1 97.5 32 GLY B N 1
ATOM 1013 C CA . GLY B 1 32 ? 9.82 -6.508 -14.812 1 97.5 32 GLY B CA 1
ATOM 1014 C C . GLY B 1 32 ? 9.234 -5.973 -13.523 1 97.5 32 GLY B C 1
ATOM 1015 O O . GLY B 1 32 ? 9.422 -4.801 -13.188 1 97.5 32 GLY B O 1
ATOM 1016 N N . GLY B 1 33 ? 8.469 -6.766 -12.844 1 98.31 33 GLY B N 1
ATOM 1017 C CA . GLY B 1 33 ? 7.93 -6.34 -11.562 1 98.31 33 GLY B CA 1
ATOM 1018 C C . GLY B 1 33 ? 8.953 -6.344 -10.445 1 98.31 33 GLY B C 1
ATOM 1019 O O . GLY B 1 33 ? 9.961 -7.059 -10.523 1 98.31 33 GLY B O 1
ATOM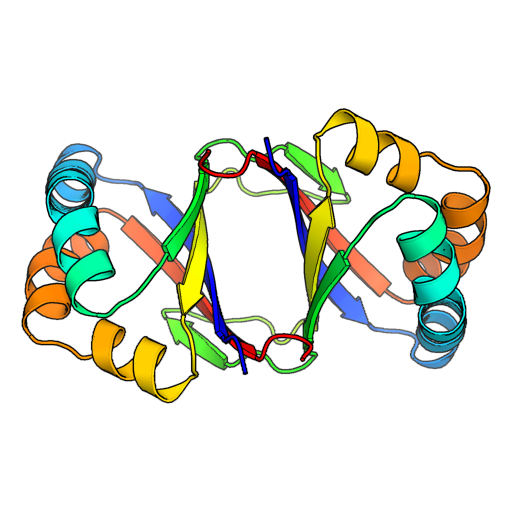 1020 N N . ARG B 1 34 ? 8.742 -5.496 -9.484 1 98.19 34 ARG B N 1
ATOM 1021 C CA . ARG B 1 34 ? 9.555 -5.445 -8.273 1 98.19 34 ARG B CA 1
ATOM 1022 C C . ARG B 1 34 ? 8.703 -5.684 -7.031 1 98.19 34 ARG B C 1
ATOM 1024 O O . ARG B 1 34 ? 7.605 -5.129 -6.91 1 98.19 34 ARG B O 1
ATOM 1031 N N . LEU B 1 35 ? 9.188 -6.547 -6.203 1 98.31 35 LEU B N 1
ATOM 1032 C CA . LEU B 1 35 ? 8.586 -6.738 -4.891 1 98.31 35 LEU B CA 1
ATOM 1033 C C . LEU B 1 35 ? 9.133 -5.727 -3.889 1 98.31 35 LEU B C 1
ATOM 1035 O O . LEU B 1 35 ? 10.328 -5.73 -3.586 1 98.31 35 LEU B O 1
ATOM 1039 N N . LEU B 1 36 ? 8.297 -4.926 -3.359 1 98.12 36 LEU B N 1
ATOM 1040 C CA . LEU B 1 36 ? 8.727 -3.9 -2.414 1 98.12 36 LEU B CA 1
ATOM 1041 C C . LEU B 1 36 ? 8.453 -4.336 -0.978 1 98.12 36 LEU B C 1
ATOM 1043 O O . LEU B 1 36 ? 9.281 -4.125 -0.093 1 98.12 36 LEU B O 1
ATOM 1047 N N . VAL B 1 37 ? 7.297 -4.883 -0.739 1 98 37 VAL B N 1
ATOM 1048 C CA . VAL B 1 37 ? 6.879 -5.309 0.593 1 98 37 VAL B CA 1
ATOM 1049 C C . VAL B 1 37 ? 6.203 -6.676 0.51 1 98 37 VAL B C 1
ATOM 1051 O O . VAL B 1 37 ? 5.398 -6.922 -0.392 1 98 37 VAL B O 1
ATOM 1054 N N . SER B 1 38 ? 6.496 -7.547 1.32 1 96.94 38 SER B N 1
ATOM 1055 C CA . SER B 1 38 ? 5.809 -8.789 1.648 1 96.94 38 SER B CA 1
ATOM 1056 C C . SER B 1 38 ? 5.832 -9.055 3.15 1 96.94 38 SER B C 1
ATOM 1058 O O . SER B 1 38 ? 6.758 -9.695 3.656 1 96.94 38 SER B O 1
ATOM 1060 N N . GLU B 1 39 ? 4.809 -8.531 3.84 1 95.44 39 GLU B N 1
ATOM 1061 C CA . GLU B 1 39 ? 4.812 -8.531 5.301 1 95.44 39 GLU B CA 1
ATOM 1062 C C . GLU B 1 39 ? 3.506 -9.094 5.855 1 95.44 39 GLU B C 1
ATOM 1064 O O . GLU B 1 39 ? 2.43 -8.555 5.582 1 95.44 39 GLU B O 1
ATOM 1069 N N . GLU B 1 40 ? 3.621 -10.117 6.668 1 94.19 40 GLU B N 1
ATOM 1070 C CA . GLU B 1 40 ? 2.418 -10.742 7.203 1 94.19 40 GLU B CA 1
ATOM 1071 C C . GLU B 1 40 ? 1.92 -10.008 8.445 1 94.19 40 GLU B C 1
ATOM 1073 O O . GLU B 1 40 ? 0.776 -10.195 8.867 1 94.19 40 GLU B O 1
ATOM 1078 N N . THR B 1 41 ? 2.832 -9.227 9.086 1 91.69 41 THR B N 1
ATOM 1079 C CA . THR B 1 41 ? 2.441 -8.508 10.297 1 91.69 41 THR B CA 1
ATOM 1080 C C . THR B 1 41 ? 2.836 -7.035 10.203 1 91.69 41 THR B C 1
ATOM 1082 O O . THR B 1 41 ? 3.633 -6.551 11.008 1 91.69 41 THR B O 1
ATOM 1085 N N . PRO B 1 42 ? 2.234 -6.355 9.188 1 94.5 42 PRO B N 1
ATOM 1086 C CA . PRO B 1 42 ? 2.537 -4.922 9.172 1 94.5 42 PRO B CA 1
ATOM 1087 C C . PRO B 1 42 ? 2.088 -4.207 10.445 1 94.5 42 PRO B C 1
ATOM 1089 O O . PRO B 1 42 ? 1.198 -4.695 11.148 1 94.5 42 PRO B O 1
ATOM 1092 N N . GLU B 1 43 ? 2.693 -3.127 10.758 1 94.31 43 GLU B N 1
ATOM 1093 C CA . GLU B 1 43 ? 2.434 -2.398 11.992 1 94.31 43 GLU B CA 1
ATOM 1094 C C . GLU B 1 43 ? 1.395 -1.3 11.781 1 94.31 43 GLU B C 1
ATOM 1096 O O . GLU B 1 43 ? 1.639 -0.343 11.047 1 94.31 43 GLU B O 1
ATOM 1101 N N . PRO B 1 44 ? 0.302 -1.44 12.461 1 95.44 44 PRO B N 1
ATOM 1102 C CA . PRO B 1 44 ? -0.638 -0.322 12.359 1 95.44 44 PRO B CA 1
ATOM 1103 C C . PRO B 1 44 ? -0.149 0.928 13.086 1 95.44 44 PRO B C 1
ATOM 1105 O O . PRO B 1 44 ? 0.249 0.852 14.25 1 95.44 44 PRO B O 1
ATOM 1108 N N . LEU B 1 45 ? -0.112 2.035 12.398 1 95.19 45 LEU B N 1
ATOM 1109 C CA . LEU B 1 45 ? 0.168 3.324 13.023 1 95.19 45 LEU B CA 1
ATOM 1110 C C . LEU B 1 45 ? -1.125 4.059 13.367 1 95.19 45 LEU B C 1
ATOM 1112 O O . LEU B 1 45 ? -1.165 4.852 14.305 1 95.19 45 LEU B O 1
ATOM 1116 N N . GLU B 1 46 ? -2.059 3.883 12.562 1 94.5 46 GLU B N 1
ATOM 1117 C CA . GLU B 1 46 ? -3.391 4.453 12.742 1 94.5 46 GLU B CA 1
ATOM 1118 C C . GLU B 1 46 ? -4.477 3.463 12.328 1 94.5 46 GLU B C 1
ATOM 1120 O O . GLU B 1 46 ? -4.344 2.779 11.312 1 94.5 46 GLU B O 1
ATOM 1125 N N . GLY B 1 47 ? -5.551 3.404 13.156 1 93.19 47 GLY B N 1
ATOM 1126 C CA . GLY B 1 47 ? -6.652 2.504 12.844 1 93.19 47 GLY B CA 1
ATOM 1127 C C . GLY B 1 47 ? -6.328 1.049 13.125 1 93.19 47 GLY B C 1
ATOM 1128 O O . GLY B 1 47 ? -5.316 0.743 13.758 1 93.19 47 GLY B O 1
ATOM 1129 N N . GLU B 1 48 ? -7.305 0.195 12.719 1 87.88 48 GLU B N 1
ATOM 1130 C CA . GLU B 1 48 ? -7.164 -1.239 12.945 1 87.88 48 GLU B CA 1
ATOM 1131 C C . GLU B 1 48 ? -6.82 -1.973 11.656 1 87.88 48 GLU B C 1
ATOM 1133 O O . GLU B 1 48 ? -7.461 -1.758 10.625 1 87.88 48 GLU B O 1
ATOM 1138 N N . TRP B 1 49 ? -5.746 -2.713 11.672 1 84.62 49 TRP B N 1
ATOM 1139 C CA . TRP B 1 49 ? -5.371 -3.611 10.586 1 84.62 49 TRP B CA 1
ATOM 1140 C C . TRP B 1 49 ? -5.785 -5.047 10.898 1 84.62 49 TRP B C 1
ATOM 1142 O O . TRP B 1 49 ? -5.59 -5.523 12.023 1 84.62 49 TRP B O 1
ATOM 1152 N N . ASP B 1 50 ? -6.457 -5.621 10.016 1 80.31 50 ASP B N 1
ATOM 1153 C CA . ASP B 1 50 ? -7.086 -6.91 10.305 1 80.31 50 ASP B CA 1
ATOM 1154 C C . ASP B 1 50 ? -6.066 -8.047 10.234 1 80.31 50 ASP B C 1
ATOM 1156 O O . ASP B 1 50 ? -6.438 -9.219 10.148 1 80.31 50 ASP B O 1
ATOM 1160 N N . GLY B 1 51 ? -4.836 -7.746 10.297 1 68 51 GLY B N 1
ATOM 1161 C CA . GLY B 1 51 ? -3.795 -8.758 10.406 1 68 51 GLY B CA 1
ATOM 1162 C C . GLY B 1 51 ? -3.479 -9.438 9.086 1 68 51 GLY B C 1
ATOM 1163 O O . GLY B 1 51 ? -2.83 -10.484 9.062 1 68 51 GLY B O 1
ATOM 1164 N N . ARG B 1 52 ? -3.871 -8.961 8.109 1 84.81 52 ARG B N 1
ATOM 1165 C CA . ARG B 1 52 ? -3.611 -9.562 6.805 1 84.81 52 ARG B CA 1
ATOM 1166 C C . ARG B 1 52 ? -2.23 -9.18 6.289 1 84.81 52 ARG B C 1
ATOM 1168 O O . ARG B 1 52 ? -1.648 -8.188 6.738 1 84.81 52 ARG B O 1
ATOM 1175 N N . LYS B 1 53 ? -1.714 -10.125 5.477 1 97 53 LYS B N 1
ATOM 1176 C CA . LYS B 1 53 ? -0.443 -9.914 4.789 1 97 53 LYS B CA 1
ATOM 1177 C C . LYS B 1 53 ? -0.532 -8.734 3.826 1 97 53 LYS B C 1
ATOM 1179 O O . LYS B 1 53 ? -1.531 -8.57 3.123 1 97 53 LYS B O 1
ATOM 1184 N N . LEU B 1 54 ? 0.458 -7.879 3.891 1 97.25 54 LEU B N 1
ATOM 1185 C CA . LEU B 1 54 ? 0.598 -6.766 2.959 1 97.25 54 LEU B CA 1
ATOM 1186 C C . LEU B 1 54 ? 1.642 -7.078 1.891 1 97.25 54 LEU B C 1
ATOM 1188 O O . LEU B 1 54 ? 2.756 -7.496 2.209 1 97.25 54 LEU B O 1
ATOM 1192 N N . VAL B 1 55 ? 1.238 -6.91 0.643 1 98.12 55 VAL B N 1
ATOM 1193 C CA . VAL B 1 55 ? 2.15 -7.023 -0.491 1 98.12 55 VAL B CA 1
ATOM 1194 C C . VAL B 1 55 ? 2.139 -5.727 -1.297 1 98.12 55 VAL B C 1
ATOM 1196 O O . VAL B 1 55 ? 1.075 -5.152 -1.545 1 98.12 55 VAL B O 1
ATOM 1199 N N . LEU B 1 56 ? 3.271 -5.25 -1.577 1 98.38 56 LEU B N 1
ATOM 1200 C CA . LEU B 1 56 ? 3.439 -4.09 -2.447 1 98.38 56 LEU B CA 1
ATOM 1201 C C . LEU B 1 56 ? 4.355 -4.418 -3.621 1 98.38 56 LEU B C 1
ATOM 1203 O O . LEU B 1 56 ? 5.484 -4.875 -3.424 1 98.38 56 LEU B O 1
ATOM 1207 N N . LEU B 1 57 ? 3.852 -4.148 -4.824 1 98.62 57 LEU B N 1
ATOM 1208 C CA . LEU B 1 57 ? 4.621 -4.34 -6.047 1 98.62 57 LEU B CA 1
ATOM 1209 C C . LEU B 1 57 ? 4.746 -3.033 -6.824 1 98.62 57 LEU B C 1
ATOM 1211 O O . LEU B 1 57 ? 3.879 -2.162 -6.723 1 98.62 57 LEU B O 1
ATOM 1215 N N . ALA B 1 58 ? 5.785 -2.945 -7.598 1 98.38 58 ALA B N 1
ATOM 1216 C CA . ALA B 1 58 ? 5.973 -1.825 -8.516 1 98.38 58 ALA B CA 1
ATOM 1217 C C . ALA B 1 58 ? 6.277 -2.318 -9.93 1 98.38 58 ALA B C 1
ATOM 1219 O O . ALA B 1 58 ? 6.961 -3.33 -10.102 1 98.38 58 ALA B O 1
ATOM 1220 N N . PHE B 1 59 ? 5.762 -1.622 -10.859 1 98.25 59 PHE B N 1
ATOM 1221 C CA . PHE B 1 59 ? 6 -1.83 -12.281 1 98.25 59 PHE B CA 1
ATOM 1222 C C . PHE B 1 59 ? 6.34 -0.514 -12.969 1 98.25 59 PHE B C 1
ATOM 1224 O O . PHE B 1 59 ? 6.035 0.562 -12.453 1 98.25 59 PHE B O 1
ATOM 1231 N N . GLU B 1 60 ? 6.91 -0.626 -14.125 1 97.38 60 GLU B N 1
ATOM 1232 C CA . GLU B 1 60 ? 7.324 0.573 -14.844 1 97.38 60 GLU B CA 1
ATOM 1233 C C . GLU B 1 60 ? 6.125 1.307 -15.43 1 97.38 60 GLU B C 1
ATOM 1235 O O . GLU B 1 60 ? 6.223 2.48 -15.797 1 97.38 60 GLU B O 1
ATOM 1240 N N . SER B 1 61 ? 5.031 0.618 -15.656 1 96.44 61 SER B N 1
ATOM 1241 C CA . SER B 1 61 ? 3.809 1.203 -16.203 1 96.44 61 SER B CA 1
ATOM 1242 C C . SER B 1 61 ? 2.586 0.368 -15.836 1 96.44 61 SER B C 1
ATOM 1244 O O . SER B 1 61 ? 2.717 -0.783 -15.414 1 96.44 61 SER B O 1
ATOM 1246 N N . ARG B 1 62 ? 1.459 1.021 -15.977 1 96.31 62 ARG B N 1
ATOM 1247 C CA . ARG B 1 62 ? 0.193 0.31 -15.828 1 96.31 62 ARG B CA 1
ATOM 1248 C C . ARG B 1 62 ? 0.121 -0.879 -16.781 1 96.31 62 ARG B C 1
ATOM 1250 O O . ARG B 1 62 ? -0.301 -1.97 -16.391 1 96.31 62 ARG B O 1
ATOM 1257 N N . ASP B 1 63 ? 0.523 -0.649 -18.062 1 97.06 63 ASP B N 1
ATOM 1258 C CA . ASP B 1 63 ? 0.483 -1.723 -19.047 1 97.06 63 ASP B CA 1
ATOM 1259 C C . ASP B 1 63 ? 1.35 -2.902 -18.625 1 97.06 63 ASP B C 1
ATOM 1261 O O . ASP B 1 63 ? 0.962 -4.059 -18.797 1 97.06 63 ASP B O 1
ATOM 1265 N N . ALA B 1 64 ? 2.457 -2.609 -18.078 1 97.69 64 ALA B N 1
ATOM 1266 C CA . ALA B 1 64 ? 3.344 -3.67 -17.594 1 97.69 64 ALA B CA 1
ATOM 1267 C C . ALA B 1 64 ? 2.697 -4.465 -16.469 1 97.69 64 ALA B C 1
ATOM 1269 O O . ALA B 1 64 ? 2.783 -5.695 -16.438 1 97.69 64 ALA B O 1
ATOM 1270 N N . ALA B 1 65 ? 2.092 -3.783 -15.523 1 98.19 65 ALA B N 1
ATOM 1271 C CA . ALA B 1 65 ? 1.403 -4.441 -14.414 1 98.19 65 ALA B CA 1
ATOM 1272 C C . ALA B 1 65 ? 0.301 -5.363 -14.922 1 98.19 65 ALA B C 1
ATOM 1274 O O . ALA B 1 65 ? 0.19 -6.512 -14.484 1 98.19 65 ALA B O 1
ATOM 1275 N N . LEU B 1 66 ? -0.448 -4.844 -15.844 1 98 66 LEU B N 1
ATOM 1276 C CA . LEU B 1 66 ? -1.568 -5.617 -16.359 1 98 66 LEU B CA 1
ATOM 1277 C C . LEU B 1 66 ? -1.073 -6.789 -17.203 1 98 66 LEU B C 1
ATOM 1279 O O . LEU B 1 66 ? -1.691 -7.855 -17.219 1 98 66 LEU B O 1
ATOM 1283 N N . ALA B 1 67 ? 0.023 -6.582 -17.938 1 98.38 67 ALA B N 1
ATOM 1284 C CA . ALA B 1 67 ? 0.628 -7.68 -18.688 1 98.38 67 ALA B CA 1
ATOM 1285 C C . ALA B 1 67 ? 1.035 -8.82 -17.75 1 98.38 67 ALA B C 1
ATOM 1287 O O . ALA B 1 67 ? 0.834 -9.992 -18.078 1 98.38 67 ALA B O 1
ATOM 1288 N N . TRP B 1 68 ? 1.578 -8.484 -16.641 1 98.69 68 TRP B N 1
ATOM 1289 C CA . TRP B 1 68 ? 1.927 -9.492 -15.641 1 98.69 68 TRP B CA 1
ATOM 1290 C C . TRP B 1 68 ? 0.676 -10.172 -15.094 1 98.69 68 TRP B C 1
ATOM 12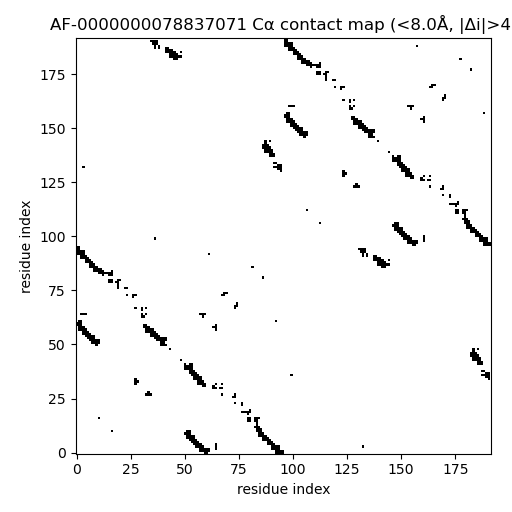92 O O . TRP B 1 68 ? 0.583 -11.398 -15.094 1 98.69 68 TRP B O 1
ATOM 1302 N N . ALA B 1 69 ? -0.26 -9.438 -14.664 1 98.25 69 ALA B N 1
ATOM 1303 C CA . ALA B 1 69 ? -1.449 -9.953 -13.984 1 98.25 69 ALA B CA 1
ATOM 1304 C C . ALA B 1 69 ? -2.25 -10.867 -14.906 1 98.25 69 ALA B C 1
ATOM 1306 O O . ALA B 1 69 ? -2.887 -11.82 -14.445 1 98.25 69 ALA B O 1
ATOM 1307 N N . ASP B 1 70 ? -2.15 -10.578 -16.203 1 97.94 70 ASP B N 1
ATOM 1308 C CA . ASP B 1 70 ? -2.943 -11.328 -17.172 1 97.94 70 ASP B CA 1
ATOM 1309 C C . ASP B 1 70 ? -2.098 -12.398 -17.859 1 97.94 70 ASP B C 1
ATOM 1311 O O . ASP B 1 70 ? -2.584 -13.109 -18.734 1 97.94 70 ASP B O 1
ATOM 1315 N N . SER B 1 71 ? -0.905 -12.5 -17.547 1 98.56 71 SER B N 1
ATOM 1316 C CA . SER B 1 71 ? 0.001 -13.453 -18.188 1 98.56 71 SER B CA 1
ATOM 1317 C C . SER B 1 71 ? -0.4 -14.891 -17.891 1 98.56 71 SER B C 1
ATOM 1319 O O . SER B 1 71 ? -0.914 -15.188 -16.812 1 98.56 71 SER B O 1
ATOM 1321 N N . PRO B 1 72 ? -0.133 -15.805 -18.859 1 98.5 72 PRO B N 1
ATOM 1322 C CA . PRO B 1 72 ? -0.389 -17.219 -18.578 1 98.5 72 PRO B CA 1
ATOM 1323 C C . PRO B 1 72 ? 0.44 -17.75 -17.406 1 98.5 72 PRO B C 1
ATOM 1325 O O . PRO B 1 72 ? -0.034 -18.594 -16.641 1 98.5 72 PRO B O 1
ATOM 1328 N N . GLU B 1 73 ? 1.699 -17.297 -17.266 1 98.62 73 GLU B N 1
ATOM 1329 C CA . GLU B 1 73 ? 2.572 -17.719 -16.188 1 98.62 73 GLU B CA 1
ATOM 1330 C C . GLU B 1 73 ? 1.993 -17.328 -14.82 1 98.62 73 GLU B C 1
ATOM 1332 O O . GLU B 1 73 ? 1.943 -18.156 -13.906 1 98.62 73 GLU B O 1
ATOM 1337 N N . TYR B 1 74 ? 1.505 -16.078 -14.695 1 98.69 74 TYR B N 1
ATOM 1338 C CA . TYR B 1 74 ? 0.96 -15.672 -13.406 1 98.69 74 TYR B CA 1
ATOM 1339 C C . TYR B 1 74 ? -0.35 -16.391 -13.109 1 98.69 74 TYR B C 1
ATOM 1341 O O . TYR B 1 74 ? -0.594 -16.812 -11.977 1 98.69 74 TYR B O 1
ATOM 1349 N N . ARG B 1 75 ? -1.217 -16.453 -14.148 1 98.25 75 ARG B N 1
ATOM 1350 C CA . ARG B 1 75 ? -2.504 -17.109 -13.938 1 98.25 75 ARG B CA 1
ATOM 1351 C C . ARG B 1 75 ? -2.316 -18.547 -13.469 1 98.25 75 ARG B C 1
ATOM 1353 O O . ARG B 1 75 ? -3.098 -19.047 -12.648 1 98.25 75 ARG B O 1
ATOM 1360 N N . THR B 1 76 ? -1.317 -19.156 -13.906 1 98.56 76 THR B N 1
ATOM 1361 C CA . THR B 1 76 ? -1.038 -20.531 -13.508 1 98.56 76 THR B CA 1
ATOM 1362 C C . THR B 1 76 ? -0.686 -20.594 -12.023 1 98.56 76 THR B C 1
ATOM 1364 O O . THR B 1 76 ? -1.292 -21.359 -11.266 1 98.56 76 THR B O 1
ATOM 1367 N N . ILE B 1 77 ? 0.252 -19.812 -11.578 1 98.62 77 ILE B N 1
ATOM 1368 C CA . ILE B 1 77 ? 0.686 -19.906 -10.188 1 98.62 77 ILE B CA 1
ATOM 1369 C C . ILE B 1 77 ? -0.388 -19.312 -9.273 1 98.62 77 ILE B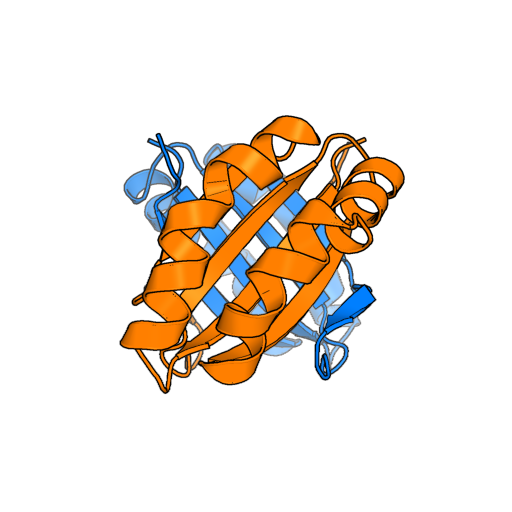 C 1
ATOM 1371 O O . ILE B 1 77 ? -0.503 -19.703 -8.109 1 98.62 77 ILE B O 1
ATOM 1375 N N . ALA B 1 78 ? -1.241 -18.391 -9.75 1 98.38 78 ALA B N 1
ATOM 1376 C CA . ALA B 1 78 ? -2.248 -17.703 -8.938 1 98.38 78 ALA B CA 1
ATOM 1377 C C . ALA B 1 78 ? -3.354 -18.672 -8.508 1 98.38 78 ALA B C 1
ATOM 1379 O O . ALA B 1 78 ? -4.113 -18.375 -7.586 1 98.38 78 ALA B O 1
ATOM 1380 N N . GLN B 1 79 ? -3.477 -19.828 -9.211 1 98.5 79 GLN B N 1
ATOM 1381 C CA . GLN B 1 79 ? -4.469 -20.828 -8.812 1 98.5 79 GLN B CA 1
ATOM 1382 C C . GLN B 1 79 ? -4.266 -21.25 -7.359 1 98.5 79 GLN B C 1
ATOM 1384 O O . GLN B 1 79 ? -5.234 -21.391 -6.609 1 98.5 79 GLN B O 1
ATOM 1389 N N . ASP B 1 80 ? -3.043 -21.453 -6.977 1 98.62 80 ASP B N 1
ATOM 1390 C CA . ASP B 1 80 ? -2.723 -21.812 -5.598 1 98.62 80 ASP B CA 1
ATOM 1391 C C . ASP B 1 80 ? -2.994 -20.641 -4.648 1 98.62 80 ASP B C 1
ATOM 1393 O O . ASP B 1 80 ? -3.488 -20.844 -3.537 1 98.62 80 ASP B O 1
ATOM 1397 N N . ARG B 1 81 ? -2.656 -19.391 -5.047 1 98.31 81 ARG B N 1
ATOM 1398 C CA . ARG B 1 81 ? -2.918 -18.219 -4.23 1 98.31 81 ARG B CA 1
ATOM 1399 C C . ARG B 1 81 ? -4.41 -18.062 -3.953 1 98.31 81 ARG B C 1
ATOM 1401 O O . ARG B 1 81 ? -4.816 -17.844 -2.809 1 98.31 81 ARG B O 1
ATOM 1408 N N . ILE B 1 82 ? -5.246 -18.219 -5.008 1 97.81 82 ILE B N 1
ATOM 1409 C CA . ILE B 1 82 ? -6.691 -18.047 -4.934 1 97.81 82 ILE B CA 1
ATOM 1410 C C . ILE B 1 82 ? -7.297 -19.141 -4.07 1 97.81 82 ILE B C 1
ATOM 1412 O O . ILE B 1 82 ? -8.195 -18.891 -3.264 1 97.81 82 ILE B O 1
ATOM 1416 N N . ALA B 1 83 ? -6.773 -20.344 -4.23 1 98.12 83 ALA B N 1
ATOM 1417 C CA . ALA B 1 83 ? -7.258 -21.469 -3.443 1 98.12 83 ALA B CA 1
ATOM 1418 C C . ALA B 1 83 ? -6.879 -21.312 -1.973 1 98.12 83 ALA B C 1
ATOM 1420 O O . ALA B 1 83 ? -7.613 -21.75 -1.086 1 98.12 83 ALA B O 1
ATOM 1421 N N . GLY B 1 84 ? -5.824 -20.672 -1.691 1 98.44 84 GLY B N 1
ATOM 1422 C CA . GLY B 1 84 ? -5.273 -20.672 -0.345 1 98.44 84 GLY B CA 1
ATOM 1423 C C . GLY B 1 84 ? -5.5 -19.375 0.392 1 98.44 84 GLY B C 1
ATOM 1424 O O . GLY B 1 84 ? -5.152 -19.25 1.568 1 98.44 84 GLY B O 1
ATOM 1425 N N . SER B 1 85 ? -6.109 -18.375 -0.231 1 97.75 85 SER B N 1
ATOM 1426 C CA . SER B 1 85 ? -6.207 -17.047 0.394 1 97.75 85 SER B CA 1
ATOM 1427 C C . SER B 1 85 ? -7.34 -16.234 -0.21 1 97.75 85 SER B C 1
ATOM 1429 O O . SER B 1 85 ? -7.859 -16.578 -1.277 1 97.75 85 SER B O 1
ATOM 1431 N N . ASP B 1 86 ? -7.785 -15.258 0.47 1 96.5 86 ASP B N 1
ATOM 1432 C CA . ASP B 1 86 ? -8.609 -14.164 -0.03 1 96.5 86 ASP B CA 1
ATOM 1433 C C . ASP B 1 86 ? -7.805 -12.867 -0.113 1 96.5 86 ASP B C 1
ATOM 1435 O O . ASP B 1 86 ? -6.99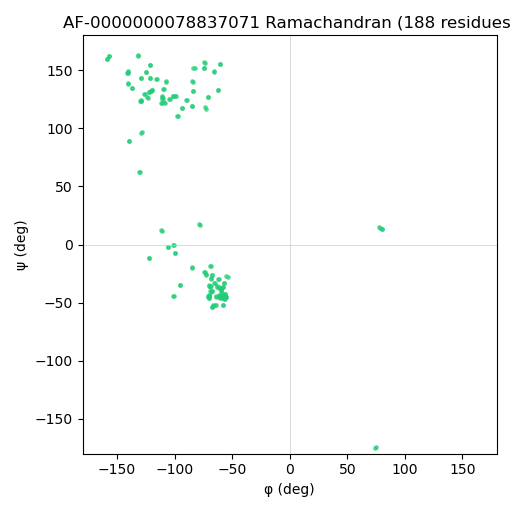2 -12.578 0.769 1 96.5 86 ASP B O 1
ATOM 1439 N N . ALA B 1 87 ? -8.07 -12.172 -1.181 1 96.06 87 ALA B N 1
ATOM 1440 C CA . ALA B 1 87 ? -7.246 -10.977 -1.353 1 96.06 87 ALA B CA 1
ATOM 1441 C C . ALA B 1 87 ? -8.078 -9.812 -1.883 1 96.06 87 ALA B C 1
ATOM 1443 O O . ALA B 1 87 ? -9.07 -10.016 -2.58 1 96.06 87 ALA B O 1
ATOM 1444 N N . ILE B 1 88 ? -7.699 -8.633 -1.481 1 95.44 88 ILE B N 1
ATOM 1445 C CA . ILE B 1 88 ? -8.008 -7.398 -2.189 1 95.44 88 ILE B CA 1
ATOM 1446 C C . ILE B 1 88 ? -6.738 -6.824 -2.803 1 95.44 88 ILE B C 1
ATOM 1448 O O . ILE B 1 88 ? -5.719 -6.68 -2.119 1 95.44 88 ILE B O 1
ATOM 1452 N N . VAL B 1 89 ? -6.75 -6.57 -4.074 1 96.81 89 VAL B N 1
ATOM 1453 C CA . VAL B 1 89 ? -5.613 -6 -4.793 1 96.81 89 VAL B CA 1
ATOM 1454 C C . VAL B 1 89 ? -6.055 -4.754 -5.559 1 96.81 89 VAL B C 1
ATOM 1456 O O . VAL B 1 89 ? -7.023 -4.801 -6.32 1 96.81 89 VAL B O 1
ATOM 1459 N N . VAL B 1 90 ? -5.344 -3.703 -5.383 1 96.75 90 VAL B N 1
ATOM 1460 C CA . VAL B 1 90 ? -5.66 -2.475 -6.109 1 96.75 90 VAL B CA 1
ATOM 1461 C C . VAL B 1 90 ? -4.43 -1.995 -6.875 1 96.75 90 VAL B C 1
ATOM 1463 O O . VAL B 1 90 ? -3.295 -2.248 -6.461 1 96.75 90 VAL B O 1
ATOM 1466 N N . LEU B 1 91 ? -4.738 -1.376 -7.977 1 97.56 91 LEU B N 1
ATOM 1467 C CA . LEU B 1 91 ? -3.734 -0.754 -8.836 1 97.56 91 LEU B CA 1
ATOM 1468 C C . LEU B 1 91 ? -3.834 0.767 -8.773 1 97.56 91 LEU B C 1
ATOM 1470 O O . LEU B 1 91 ? -4.934 1.322 -8.805 1 97.56 91 LEU B O 1
ATOM 1474 N N . ALA B 1 92 ? -2.689 1.364 -8.633 1 96.94 92 ALA B N 1
ATOM 1475 C CA . ALA B 1 92 ? -2.65 2.824 -8.594 1 96.94 92 ALA B CA 1
ATOM 1476 C C . ALA B 1 92 ? -1.445 3.361 -9.359 1 96.94 92 ALA B C 1
ATOM 1478 O O . ALA B 1 92 ? -0.382 2.736 -9.375 1 96.94 92 ALA B O 1
ATOM 1479 N N . GLU B 1 93 ? -1.675 4.547 -9.914 1 95.69 93 GLU B N 1
ATOM 1480 C CA . GLU B 1 93 ? -0.592 5.219 -10.625 1 95.69 93 GLU B CA 1
ATOM 1481 C C . GLU B 1 93 ? 0.299 6.004 -9.664 1 95.69 93 GLU B C 1
ATOM 1483 O O . GLU B 1 93 ? -0.196 6.648 -8.742 1 95.69 93 GLU B O 1
ATOM 1488 N N . GLY B 1 94 ? 1.651 5.781 -9.859 1 94.44 94 GLY B N 1
ATOM 1489 C CA . GLY B 1 94 ? 2.604 6.52 -9.055 1 94.44 94 GLY B CA 1
ATOM 1490 C C . GLY B 1 94 ? 2.734 7.977 -9.469 1 94.44 94 GLY B C 1
ATOM 1491 O O . GLY B 1 94 ? 2.346 8.344 -10.578 1 94.44 94 GLY B O 1
ATOM 1492 N N . PHE B 1 95 ? 3.225 8.742 -8.305 1 82.44 95 PHE B N 1
ATOM 1493 C CA . PHE B 1 95 ? 3.584 10.133 -8.562 1 82.44 95 PHE B CA 1
ATOM 1494 C C . PHE B 1 95 ? 4.891 10.219 -9.352 1 82.44 95 PHE B C 1
ATOM 1496 O O . PHE B 1 95 ? 5.82 9.453 -9.102 1 82.44 95 PHE B O 1
ATOM 1503 N N . GLY B 1 96 ? 4.898 10.758 -10.617 1 62.78 96 GLY B N 1
ATOM 1504 C CA . GLY B 1 96 ? 6.035 11.039 -11.484 1 62.78 96 GLY B CA 1
ATOM 1505 C C . GLY B 1 96 ? 5.637 11.375 -12.906 1 62.78 96 GLY B C 1
ATOM 1506 O O . GLY B 1 96 ? 4.48 11.188 -13.289 1 62.78 96 GLY B O 1
#

pLDDT: mean 95.94, std 5.66, range [62.78, 98.75]

Secondary structure (DSSP, 8-state):
--EEEEEEEEES-HHHHHHHHHHHHHHHHHTT-EEEEEESSPEEEES----PEEEEEEESSHHHHHHHHTSHHHHHHHHHHHHHEEEEEEEEEPP-/--EEEEEEEEES-HHHHHHHHHHHHHHHHHTT-EEEEEESSPEEEES----PEEEEEEESSHHHHHHHHTSHHHHHHHHHHHHHEEEEEEEEEPP-

Foldseek 3Di:
DKKKKKKWKFFAACVLQVQLVVLPVVLCVVLPKDWDDWAQADDDPDDDDPRTTITMMMDPDPVSVVCSCPPPSNVVSCVSRVVGIDMDMDMDDDDD/DKKKKKKWK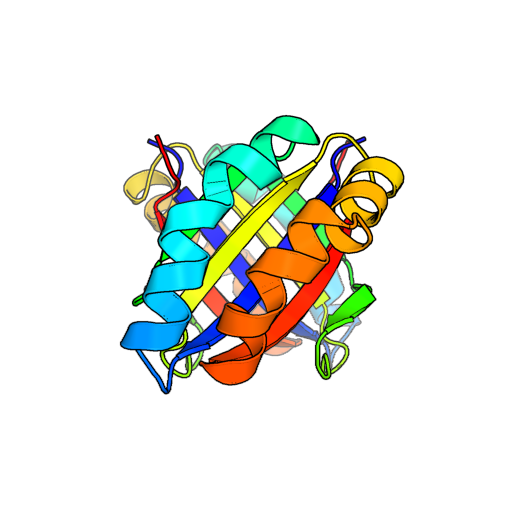FFAACVLVVQLVVLPVVLCVVLPKDWDDWAQADDDPDDDDPRTTITMMMDPDPVSVVCSCPPPSNVVSCVSVVVGIDMDMDMDDDDD

InterPro domains:
  IPR010753 Domain of unknown function DUF1330 [PF07045] (3-95)
  IPR011008 Dimeric alpha-beta barrel [SSF54909] (1-95)